Protein AF-A0A8I2G4U1-F1 (afdb_monomer)

Mean predicted aligned error: 5.34 Å

Solvent-accessible surface area (backbone atoms only — not comparable to full-atom values): 10416 Å² total; per-residue (Å²): 132,86,78,92,68,61,82,68,78,59,73,76,55,65,98,71,68,50,74,66,41,50,50,40,48,54,57,46,51,55,42,51,52,54,51,40,65,72,66,74,46,65,76,44,78,80,42,47,75,45,51,73,66,53,50,52,56,39,43,76,70,75,46,54,77,63,88,84,37,30,28,36,44,46,45,75,40,71,43,86,43,69,78,47,27,75,63,54,39,71,41,41,48,88,24,44,22,28,37,30,31,39,34,90,83,51,59,54,68,57,54,45,54,52,52,49,51,32,44,73,72,63,77,29,83,59,26,39,41,30,44,33,27,27,71,70,96,63,68,47,68,34,37,40,41,25,36,37,48,69,83,76,42,61,54,70,59,25,61,78,59,62,64,66,70,80,41,47,32,33,30,77,53,44,57,73,47,74,44,78,58,86,130

Radius of gyration: 16.01 Å; Cα contacts (8 Å, |Δi|>4): 294; chains: 1; bounding box: 39×36×36 Å

Secondary structure (DSSP, 8-state):
------GGGGTTS-SS--HHHHHHHHHHHHHHHHHHHHHTS--EEEE----HHHHHHHHHTT----TT-GGGTT--EE--SHHHHHHH-SEE-----EEEEE-TTS-HHHHHHHHHHHHHTTSS--S-EEEEEE-SSS-EEEEEEE--GGGTS-HHHHHHTT----SEEEESSTTSSEEEPP-

Foldseek 3Di:
DDPPDDPCVVVPDPPDDDPQLVVLVVQVVVLVVLLCVVVVFDKDFPAWAADPVNVVVCVVVVADDDQLELSPSQDWGADPDVLLCVQCNRTRRLRSTKTKMDTPPDDQVVSLVVSVVCCVVVVGAWAAWEWFWADPDDTDIIIMTGHNSVVSDPPVSCVSRVVRDQHYWYDDHNPPDIDHDDD

pLDDT: mean 87.92, std 12.95, range [32.84, 98.31]

Nearest PDB structures (foldseek):
  5jk6-assembly1_A  TM=4.381E-01  e=7.132E+00  Dictyostelium discoideum
  7b94-assembly1_A  TM=2.293E-01  e=1.312E+00  Homo sapiens
  8xfm-assembly1_A  TM=3.606E-01  e=4.671E+00  Homo sapiens

Structure (mmCIF, N/CA/C/O backbone):
data_AF-A0A8I2G4U1-F1
#
_entry.id   AF-A0A8I2G4U1-F1
#
loop_
_atom_site.group_PDB
_atom_site.id
_atom_site.type_symbol
_atom_site.label_atom_id
_atom_site.label_alt_id
_atom_site.label_comp_id
_atom_site.label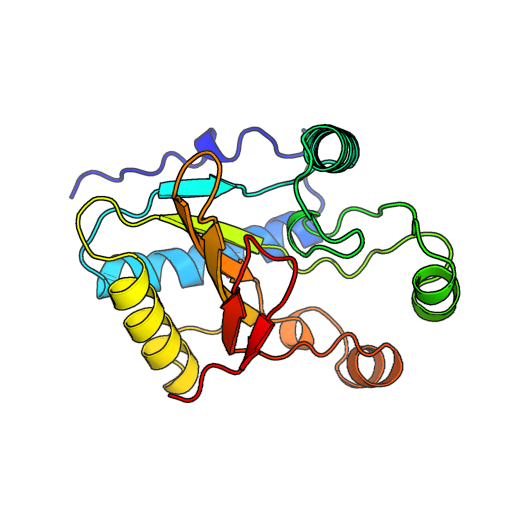_asym_id
_atom_site.label_entity_id
_atom_site.label_seq_id
_atom_site.pdbx_PDB_ins_code
_atom_site.Cartn_x
_atom_site.Cartn_y
_atom_site.Cartn_z
_atom_site.occupancy
_atom_site.B_iso_or_equiv
_atom_site.auth_seq_id
_atom_site.auth_comp_id
_atom_site.auth_asym_id
_atom_site.auth_atom_id
_atom_site.pdbx_PDB_model_num
ATOM 1 N N . MET A 1 1 ? -15.849 20.748 10.475 1.00 41.25 1 MET A N 1
ATOM 2 C CA . MET A 1 1 ? -14.793 19.703 10.483 1.00 41.25 1 MET A CA 1
ATOM 3 C C . MET A 1 1 ? -13.523 20.258 9.844 1.00 41.25 1 MET A C 1
ATOM 5 O O . MET A 1 1 ? -13.556 20.604 8.671 1.00 41.25 1 MET A O 1
ATOM 9 N N . LYS A 1 2 ? -12.419 20.401 10.594 1.00 32.84 2 LYS A N 1
ATOM 10 C CA . LYS A 1 2 ? -11.130 20.856 10.036 1.00 32.84 2 LYS A CA 1
ATOM 11 C C . LYS A 1 2 ? -10.564 19.768 9.108 1.00 32.84 2 LYS A C 1
ATOM 13 O O . LYS A 1 2 ? -10.380 18.629 9.525 1.00 32.84 2 LYS A O 1
ATOM 18 N N . ASN A 1 3 ? -10.313 20.108 7.844 1.00 35.22 3 ASN A N 1
ATOM 19 C CA . ASN A 1 3 ? -9.654 19.226 6.880 1.00 35.22 3 ASN A CA 1
ATOM 20 C C . ASN A 1 3 ? -8.166 19.093 7.246 1.00 35.22 3 ASN A C 1
ATOM 22 O O . ASN A 1 3 ? -7.357 19.941 6.882 1.00 35.22 3 ASN A O 1
ATOM 26 N N . TYR A 1 4 ? -7.802 18.028 7.959 1.00 43.78 4 TYR A N 1
ATOM 27 C CA . TYR A 1 4 ? -6.417 17.744 8.368 1.00 43.78 4 TYR A CA 1
ATOM 28 C C . TYR A 1 4 ? -5.527 17.158 7.260 1.00 43.78 4 TYR A C 1
ATOM 30 O O . TYR A 1 4 ? -4.480 16.603 7.549 1.00 43.78 4 TYR A O 1
ATOM 38 N N . PHE A 1 5 ? -5.894 17.320 5.989 1.00 47.06 5 PHE A N 1
ATOM 39 C CA . PHE A 1 5 ? -4.995 17.007 4.885 1.00 47.06 5 PHE A CA 1
ATOM 40 C C . PHE A 1 5 ? -4.962 18.161 3.897 1.00 47.06 5 PHE A C 1
ATOM 42 O O . PHE A 1 5 ? -5.911 18.397 3.146 1.00 47.06 5 PHE A O 1
ATOM 49 N N . LYS A 1 6 ? -3.835 18.869 3.847 1.00 45.81 6 LYS A N 1
ATOM 50 C CA . LYS A 1 6 ? -3.527 19.689 2.679 1.00 45.81 6 LYS A CA 1
ATOM 51 C C . LYS A 1 6 ? -2.966 18.734 1.630 1.00 45.81 6 LYS A C 1
ATOM 53 O O . LYS A 1 6 ? -1.988 18.052 1.899 1.00 45.81 6 LYS A O 1
ATOM 58 N N . LYS A 1 7 ? -3.505 18.740 0.404 1.00 49.16 7 LYS A N 1
ATOM 59 C CA . LYS A 1 7 ? -2.942 18.034 -0.775 1.00 49.16 7 LYS A CA 1
ATOM 60 C C . LYS A 1 7 ? -1.428 18.290 -0.963 1.00 49.16 7 LYS A C 1
ATOM 62 O O . LYS A 1 7 ? -0.733 17.517 -1.608 1.00 49.16 7 LYS A O 1
ATOM 67 N N . LYS A 1 8 ? -0.911 19.356 -0.344 1.00 45.09 8 LYS A N 1
ATOM 68 C CA . LYS A 1 8 ? 0.508 19.688 -0.202 1.00 45.09 8 LYS A CA 1
ATOM 69 C C . LYS A 1 8 ? 1.326 18.673 0.629 1.00 45.09 8 LYS A C 1
ATOM 71 O O . LYS A 1 8 ? 2.526 18.623 0.467 1.00 45.09 8 LYS A O 1
ATOM 76 N N . GLU A 1 9 ? 0.774 17.797 1.461 1.00 48.59 9 GLU A N 1
ATOM 77 C CA . GLU A 1 9 ? 1.606 16.781 2.152 1.00 48.59 9 GLU A CA 1
ATOM 78 C C . GLU A 1 9 ? 2.093 15.657 1.217 1.00 48.59 9 GLU A C 1
ATOM 80 O O . GLU A 1 9 ? 3.054 14.951 1.517 1.00 48.59 9 GLU A O 1
ATOM 85 N N . PHE A 1 10 ? 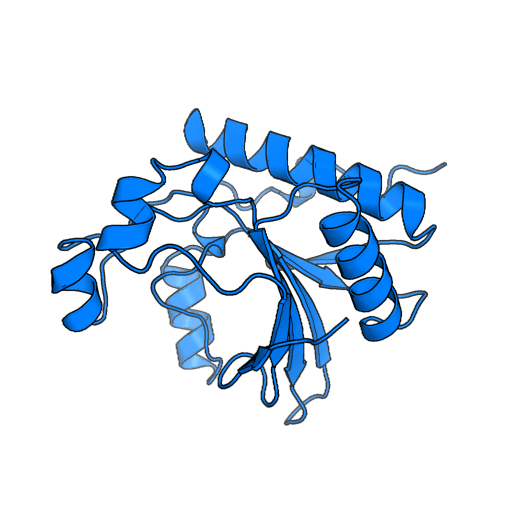1.528 15.573 0.008 1.00 54.19 10 PHE A N 1
ATOM 86 C CA . PHE A 1 10 ? 2.011 14.723 -1.083 1.00 54.19 10 PHE A CA 1
ATOM 87 C C . PHE A 1 10 ? 3.239 15.297 -1.826 1.00 54.19 10 PHE A C 1
ATOM 89 O O . PHE A 1 10 ? 3.639 14.752 -2.854 1.00 54.19 10 PHE A O 1
ATOM 96 N N . LEU A 1 11 ? 3.875 16.361 -1.308 1.00 44.69 11 LEU A N 1
ATOM 97 C CA . LEU A 1 11 ? 4.980 17.140 -1.910 1.00 44.69 11 LEU A CA 1
ATOM 98 C C . LEU A 1 11 ? 6.298 16.377 -2.200 1.00 44.69 11 LEU A C 1
ATOM 100 O O . LEU A 1 11 ? 7.286 16.992 -2.586 1.00 44.69 11 LEU A O 1
ATOM 104 N N . LYS A 1 12 ? 6.339 15.043 -2.083 1.00 55.41 12 LYS A N 1
ATOM 105 C CA . LYS A 1 12 ? 7.437 14.197 -2.610 1.00 55.41 12 LYS A CA 1
ATOM 106 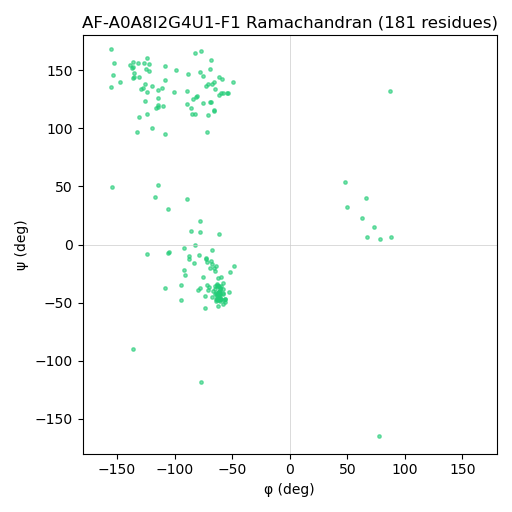C C . LYS A 1 12 ? 7.020 13.425 -3.864 1.00 55.41 12 LYS A C 1
ATOM 108 O O . LYS A 1 12 ? 7.465 12.299 -4.106 1.00 55.41 12 LYS A O 1
ATOM 113 N N . TRP A 1 13 ? 6.115 14.008 -4.638 1.00 63.38 13 TRP A N 1
ATOM 114 C CA . TRP A 1 13 ? 5.782 13.552 -5.979 1.00 63.38 13 TRP A CA 1
ATOM 115 C C . TRP A 1 13 ? 6.865 14.011 -6.964 1.00 63.38 13 TRP A C 1
ATOM 117 O O . TRP A 1 13 ? 7.434 15.083 -6.749 1.00 63.38 13 TRP A O 1
ATOM 127 N N . PRO A 1 14 ? 7.176 13.271 -8.049 1.00 61.62 14 PRO A N 1
ATOM 128 C CA . PRO A 1 14 ? 7.893 13.873 -9.169 1.00 61.62 14 PRO A CA 1
ATOM 129 C C . PRO A 1 14 ? 7.214 15.186 -9.575 1.00 61.62 14 PRO A C 1
ATOM 131 O O . PRO A 1 14 ? 5.984 15.257 -9.599 1.00 61.62 14 PRO A O 1
ATOM 134 N N . ALA A 1 15 ? 8.015 16.206 -9.906 1.00 66.06 15 ALA A N 1
ATOM 135 C CA . ALA A 1 15 ? 7.542 17.558 -10.230 1.00 66.06 15 ALA A CA 1
ATOM 136 C C . ALA A 1 15 ? 6.444 17.578 -11.312 1.00 66.06 15 ALA A C 1
ATOM 138 O O . ALA A 1 15 ? 5.647 18.510 -11.376 1.00 66.06 15 ALA A O 1
ATOM 139 N N . ARG A 1 16 ? 6.387 16.531 -12.147 1.00 78.50 16 ARG A N 1
ATOM 140 C CA . ARG A 1 16 ? 5.332 16.280 -13.130 1.00 78.50 16 ARG A CA 1
ATOM 141 C C . ARG A 1 16 ? 4.875 14.815 -13.036 1.00 78.50 16 ARG A C 1
ATOM 143 O O . ARG A 1 16 ? 5.555 13.948 -13.587 1.00 78.50 16 ARG A O 1
ATOM 150 N N . PRO A 1 17 ? 3.779 14.498 -12.320 1.00 82.75 17 PRO A N 1
ATOM 151 C CA . PRO A 1 17 ? 3.224 13.148 -12.311 1.00 82.75 17 PRO A CA 1
ATOM 152 C C . PRO A 1 17 ? 2.769 12.712 -13.704 1.00 82.75 17 PRO A C 1
ATOM 154 O O . PRO A 1 17 ? 2.191 13.501 -14.450 1.00 82.75 17 PRO A O 1
ATOM 157 N N . SER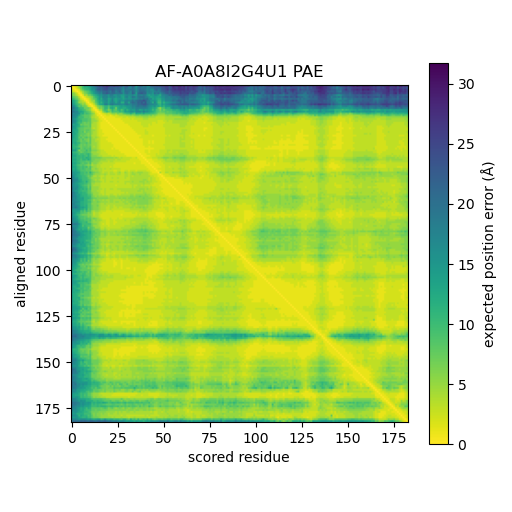 A 1 18 ? 2.940 11.431 -14.030 1.00 87.31 18 SER A N 1
ATOM 158 C CA . SER A 1 18 ? 2.305 10.856 -15.220 1.00 87.31 18 SER A CA 1
ATOM 159 C C . SER A 1 18 ? 0.779 10.780 -15.056 1.00 87.31 18 SER A C 1
ATOM 161 O O . SER A 1 18 ? 0.264 10.725 -13.936 1.00 87.31 18 SER A O 1
ATOM 163 N N . ARG A 1 19 ? 0.030 10.693 -16.167 1.00 89.31 19 ARG A N 1
ATOM 164 C CA . ARG A 1 19 ? -1.436 10.485 -16.128 1.00 89.31 19 ARG A CA 1
ATOM 165 C C . ARG A 1 19 ? -1.820 9.270 -15.279 1.00 89.31 19 ARG A C 1
ATOM 167 O O . ARG A 1 19 ? -2.741 9.342 -14.472 1.00 89.31 19 ARG A O 1
ATOM 174 N N . ARG A 1 20 ? -1.054 8.180 -15.403 1.00 88.62 20 ARG A N 1
ATOM 175 C CA . ARG A 1 20 ? -1.218 6.976 -14.582 1.00 88.62 20 ARG A CA 1
ATOM 176 C C . ARG A 1 20 ? -1.041 7.284 -13.096 1.00 88.62 20 ARG A C 1
ATOM 178 O O . ARG A 1 20 ? -1.874 6.881 -12.300 1.00 88.62 20 ARG A O 1
ATOM 185 N N . GLN A 1 21 ? -0.007 8.026 -12.708 1.00 89.12 21 GLN A N 1
ATOM 186 C CA . GLN A 1 21 ? 0.205 8.409 -11.307 1.00 89.12 21 GLN A CA 1
ATOM 187 C C . GLN A 1 21 ? -0.936 9.249 -10.735 1.00 89.12 21 GLN A C 1
ATOM 189 O O . GLN A 1 21 ? -1.347 9.011 -9.602 1.00 89.12 21 GLN A O 1
ATOM 194 N N . VAL A 1 22 ? -1.463 10.193 -11.519 1.00 90.06 22 VAL A N 1
ATOM 195 C CA . VAL A 1 22 ? -2.628 10.997 -11.123 1.00 90.06 22 VAL A CA 1
ATOM 196 C C . VAL A 1 22 ? -3.858 10.111 -10.919 1.00 90.06 22 VAL A C 1
ATOM 198 O O . VAL A 1 22 ? -4.542 10.247 -9.907 1.00 90.06 22 VAL A O 1
ATOM 201 N N . PHE A 1 23 ? -4.107 9.166 -11.831 1.00 92.25 23 PHE A N 1
ATOM 202 C CA . PHE A 1 23 ? -5.189 8.190 -11.689 1.00 92.25 23 PHE A CA 1
ATOM 203 C C . PHE A 1 23 ? -5.048 7.363 -10.402 1.00 92.25 23 PHE A C 1
ATOM 205 O O . PHE A 1 23 ? -5.978 7.323 -9.597 1.00 92.25 23 PHE A O 1
ATOM 212 N N . LEU A 1 24 ? -3.869 6.774 -10.167 1.00 93.19 24 LEU A N 1
ATOM 213 C CA . LEU A 1 24 ? -3.598 5.977 -8.966 1.00 93.19 24 LEU A CA 1
ATOM 214 C C . LEU A 1 24 ? -3.807 6.790 -7.683 1.00 93.19 24 LEU A C 1
ATOM 216 O O . LEU A 1 24 ? -4.360 6.271 -6.713 1.00 93.19 24 LEU A O 1
ATOM 220 N N . LEU A 1 25 ? -3.364 8.054 -7.673 1.00 92.06 25 LEU A N 1
ATOM 221 C CA . LEU A 1 25 ? -3.537 8.957 -6.536 1.00 92.06 25 LEU A CA 1
ATOM 222 C C . LEU A 1 25 ? -5.011 9.209 -6.249 1.00 92.06 25 LEU A C 1
ATOM 224 O O . LEU A 1 25 ? -5.444 9.033 -5.115 1.00 92.06 25 LEU A O 1
ATOM 228 N N . ASN A 1 26 ? -5.770 9.621 -7.263 1.00 92.94 26 ASN A N 1
ATOM 229 C CA . ASN A 1 26 ? -7.181 9.953 -7.097 1.00 92.94 26 ASN A CA 1
ATOM 230 C C . ASN A 1 26 ? -7.977 8.731 -6.625 1.00 92.94 26 ASN A C 1
ATOM 232 O O . ASN A 1 26 ? -8.787 8.839 -5.707 1.00 92.94 26 ASN A O 1
ATOM 236 N N . TYR A 1 27 ? -7.686 7.558 -7.192 1.00 94.56 27 TYR A N 1
ATOM 237 C CA . TYR A 1 27 ? -8.314 6.307 -6.782 1.00 94.56 27 TYR A CA 1
ATOM 238 C C . TYR A 1 27 ? -8.032 5.976 -5.307 1.00 94.56 27 TYR A C 1
ATOM 240 O O . TYR A 1 27 ? -8.952 5.687 -4.535 1.00 94.56 27 TYR A O 1
ATOM 248 N N . PHE A 1 28 ? -6.765 6.065 -4.892 1.00 95.50 28 PHE A N 1
ATOM 249 C CA . PHE A 1 28 ? -6.366 5.809 -3.508 1.00 95.50 28 PHE A CA 1
ATOM 250 C C . PHE A 1 28 ? -6.998 6.819 -2.543 1.00 95.50 28 PHE A C 1
ATOM 252 O O . PHE A 1 28 ? -7.507 6.458 -1.483 1.00 95.50 28 PHE A O 1
ATOM 259 N N . TRP A 1 29 ? -7.003 8.093 -2.938 1.00 93.75 29 TRP A N 1
ATOM 260 C CA . TRP A 1 29 ? -7.552 9.197 -2.160 1.00 93.75 29 TRP A CA 1
ATOM 261 C C . TRP A 1 29 ? -9.050 9.036 -1.889 1.00 93.75 29 TRP A C 1
ATOM 263 O O . TRP A 1 29 ? -9.502 9.279 -0.770 1.00 93.75 29 TRP A O 1
ATOM 273 N N . ASN A 1 30 ? -9.818 8.583 -2.882 1.00 95.56 30 ASN A N 1
ATOM 274 C CA . ASN A 1 30 ? -11.250 8.335 -2.722 1.00 95.56 30 ASN A CA 1
ATOM 275 C C . ASN A 1 30 ? -11.520 7.259 -1.663 1.00 95.56 30 ASN A C 1
ATOM 277 O O . ASN A 1 30 ? -12.295 7.495 -0.738 1.00 95.56 30 ASN A O 1
ATOM 281 N N . ASN A 1 31 ? -10.810 6.128 -1.730 1.00 96.94 31 ASN A N 1
ATOM 282 C CA . ASN A 1 31 ? -10.919 5.076 -0.716 1.00 96.94 31 ASN A CA 1
ATOM 283 C C . ASN A 1 31 ? -10.508 5.582 0.674 1.00 96.94 31 ASN A C 1
ATOM 285 O O . ASN A 1 31 ? -11.207 5.335 1.654 1.00 96.94 31 ASN A O 1
ATOM 289 N N . LEU A 1 32 ? -9.412 6.342 0.768 1.00 95.50 32 LEU A N 1
ATOM 290 C CA . LEU A 1 32 ? -8.933 6.870 2.046 1.00 95.50 32 LEU A CA 1
ATOM 291 C C . LEU A 1 32 ? -9.935 7.836 2.700 1.00 95.50 32 LEU A C 1
ATOM 293 O O . LEU A 1 32 ? -10.073 7.836 3.922 1.00 95.50 32 LEU A O 1
ATOM 297 N N . ASN A 1 33 ? -10.664 8.631 1.909 1.00 94.75 33 ASN A N 1
ATOM 298 C CA . ASN A 1 33 ? -11.712 9.510 2.436 1.00 94.75 33 ASN A CA 1
ATOM 299 C C . ASN A 1 33 ? -12.896 8.735 3.017 1.00 94.75 33 ASN A C 1
ATOM 301 O O . ASN A 1 33 ? -13.387 9.125 4.076 1.00 94.75 33 ASN A O 1
ATOM 305 N N . ILE A 1 34 ? -13.312 7.643 2.369 1.00 97.19 34 ILE A N 1
ATOM 306 C CA . ILE A 1 34 ? -14.370 6.757 2.879 1.00 97.19 34 ILE A CA 1
ATOM 307 C C . ILE A 1 34 ? -13.912 6.106 4.191 1.00 97.19 34 ILE A C 1
ATOM 309 O O . ILE A 1 34 ? -14.621 6.175 5.191 1.00 97.19 34 ILE A O 1
ATOM 313 N N . ILE A 1 35 ? -12.684 5.568 4.229 1.00 97.44 35 ILE A N 1
ATOM 314 C CA . ILE A 1 35 ? -12.084 4.998 5.450 1.00 97.44 35 ILE A CA 1
ATOM 315 C C . ILE A 1 35 ? -12.071 6.026 6.582 1.00 97.44 35 ILE A C 1
ATOM 317 O O . ILE A 1 35 ? -12.467 5.722 7.702 1.00 97.44 35 ILE A O 1
ATOM 321 N N . ARG A 1 36 ? -11.637 7.259 6.303 1.00 93.88 36 ARG A N 1
ATOM 322 C CA . ARG A 1 36 ? -11.592 8.333 7.302 1.00 93.88 36 ARG A CA 1
ATOM 323 C C . ARG A 1 36 ? -12.975 8.653 7.869 1.00 93.88 36 ARG A C 1
ATOM 325 O O . ARG A 1 36 ? -13.090 8.859 9.075 1.00 93.88 36 ARG A O 1
ATOM 332 N N . ALA A 1 37 ? -13.992 8.724 7.010 1.00 94.81 37 ALA A N 1
ATOM 333 C CA . ALA A 1 37 ? -15.364 8.990 7.433 1.00 94.81 37 ALA A CA 1
ATOM 334 C C . ALA A 1 37 ? -15.891 7.877 8.353 1.00 94.81 37 ALA A C 1
ATOM 336 O O . ALA A 1 37 ? -16.490 8.176 9.384 1.00 94.81 37 ALA A O 1
ATOM 337 N N . GLU A 1 38 ? -15.589 6.619 8.025 1.00 96.38 38 GLU A N 1
ATOM 338 C CA . GLU A 1 38 ? -16.045 5.455 8.788 1.00 96.38 38 GLU A CA 1
ATOM 339 C C . GLU A 1 38 ? -15.308 5.285 10.123 1.00 96.38 38 GLU A C 1
ATOM 341 O O . GLU A 1 38 ? -15.931 5.071 11.160 1.00 96.38 38 GLU A O 1
ATOM 346 N N . LEU A 1 39 ? -13.977 5.431 10.133 1.00 95.56 39 LEU A N 1
ATOM 347 C CA . LEU A 1 39 ? -13.176 5.273 11.352 1.00 95.56 39 LEU A CA 1
ATOM 348 C C . LEU A 1 39 ? -13.484 6.337 12.412 1.00 95.56 39 LEU A C 1
ATOM 350 O O . LEU A 1 39 ? -13.172 6.124 13.583 1.00 95.56 39 LEU A O 1
ATOM 354 N N . LYS A 1 40 ? -14.030 7.495 12.004 1.00 93.38 40 LYS A N 1
ATOM 355 C CA . LYS A 1 40 ? -14.274 8.665 12.870 1.00 93.38 40 LYS A CA 1
ATOM 356 C C . LYS A 1 40 ? -13.036 9.060 13.694 1.00 93.38 40 LYS A C 1
ATOM 358 O O . LYS A 1 40 ? -13.146 9.562 14.808 1.00 93.38 40 LYS A O 1
ATOM 363 N N . ALA A 1 41 ? -11.848 8.844 13.129 1.00 90.44 41 ALA A N 1
ATOM 364 C CA . ALA A 1 41 ? -10.555 9.080 13.761 1.00 90.44 41 ALA A CA 1
ATOM 365 C C . ALA A 1 41 ? -9.592 9.772 12.782 1.00 90.44 41 ALA A C 1
ATOM 367 O O . ALA A 1 41 ? -9.706 9.582 11.565 1.00 90.44 41 ALA A O 1
ATOM 368 N N . PRO A 1 42 ? -8.614 10.558 13.273 1.00 92.12 42 PRO A N 1
ATOM 369 C CA . PRO A 1 42 ? -7.539 11.058 12.433 1.00 92.12 42 PRO A CA 1
ATOM 370 C C . PRO A 1 42 ? -6.761 9.899 11.801 1.00 92.12 42 PRO A C 1
ATOM 372 O O . PRO A 1 42 ? -6.499 8.881 12.440 1.00 92.12 42 PRO A O 1
ATOM 375 N N . ILE A 1 43 ? -6.356 10.083 10.548 1.00 94.69 43 ILE A N 1
ATOM 376 C CA . ILE A 1 43 ? -5.428 9.198 9.845 1.00 94.69 43 ILE A CA 1
ATOM 377 C C . ILE A 1 43 ? -4.168 10.011 9.578 1.00 94.69 43 ILE A C 1
ATOM 379 O O . ILE A 1 43 ? -4.264 11.138 9.099 1.00 94.69 43 ILE A O 1
ATOM 383 N N . ILE A 1 44 ? -2.997 9.451 9.870 1.00 94.38 44 ILE A N 1
ATOM 384 C CA . ILE A 1 44 ? -1.699 10.037 9.520 1.00 94.38 44 ILE A CA 1
ATOM 385 C C . ILE A 1 44 ? -1.027 9.116 8.509 1.00 94.38 44 ILE A C 1
ATOM 387 O O . ILE A 1 44 ? -0.857 7.928 8.775 1.00 94.38 44 ILE A O 1
ATOM 391 N N . ILE A 1 45 ? -0.617 9.662 7.364 1.00 92.94 45 ILE A N 1
ATOM 392 C CA . ILE A 1 45 ? 0.167 8.934 6.362 1.00 92.94 45 ILE A CA 1
ATOM 393 C C . ILE A 1 45 ? 1.645 9.018 6.754 1.00 92.94 45 ILE A C 1
ATOM 395 O O . ILE A 1 45 ? 2.248 10.088 6.709 1.00 92.94 45 ILE A O 1
ATOM 399 N N . THR A 1 46 ? 2.245 7.892 7.132 1.00 90.56 46 THR A N 1
ATOM 400 C CA . THR A 1 46 ? 3.650 7.830 7.579 1.00 90.56 46 THR A CA 1
ATOM 401 C C . THR A 1 46 ? 4.617 7.528 6.436 1.00 90.56 46 THR A C 1
ATOM 403 O O . THR A 1 46 ? 5.808 7.845 6.505 1.00 90.56 46 THR A O 1
ATOM 406 N N . SER A 1 47 ? 4.115 6.927 5.357 1.00 89.81 47 SER A N 1
ATOM 407 C CA . SER A 1 47 ? 4.885 6.573 4.168 1.00 89.81 47 SER A CA 1
ATOM 408 C C . SER A 1 47 ? 3.945 6.502 2.972 1.00 89.81 47 SER A C 1
ATOM 410 O O . SER A 1 47 ? 2.841 5.982 3.060 1.00 89.81 47 SER A O 1
ATOM 412 N N . PHE A 1 48 ? 4.361 7.079 1.849 1.00 88.31 48 PHE A N 1
ATOM 413 C CA . PHE A 1 48 ? 3.510 7.230 0.674 1.00 88.31 48 PHE A CA 1
ATOM 414 C C . PHE A 1 4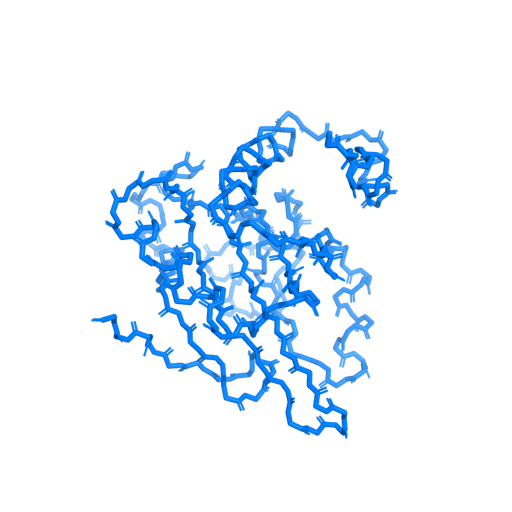8 ? 4.291 6.867 -0.590 1.00 88.31 48 PHE A C 1
ATOM 416 O O . PHE A 1 48 ? 4.359 5.697 -0.961 1.00 88.31 48 PHE A O 1
ATOM 423 N N . ASN A 1 49 ? 4.958 7.842 -1.209 1.00 88.81 49 ASN A N 1
ATOM 424 C CA . ASN A 1 49 ? 5.798 7.623 -2.376 1.00 88.81 49 ASN A CA 1
ATOM 425 C C . ASN A 1 49 ? 7.227 7.291 -1.950 1.00 88.81 49 ASN A C 1
ATOM 427 O O . ASN A 1 49 ? 7.829 7.980 -1.120 1.00 88.81 49 ASN A O 1
ATOM 431 N N . ARG A 1 50 ? 7.785 6.238 -2.540 1.00 89.31 50 ARG A N 1
ATOM 432 C CA . ARG A 1 50 ? 9.145 5.775 -2.299 1.00 89.31 50 ARG A CA 1
ATOM 433 C C . ARG A 1 50 ? 9.927 5.906 -3.594 1.00 89.31 50 ARG A C 1
ATOM 435 O O . ARG A 1 50 ? 9.619 5.242 -4.569 1.00 89.31 50 ARG A O 1
ATOM 442 N N . SER A 1 51 ? 10.968 6.731 -3.595 1.00 88.00 51 SER A N 1
ATOM 443 C CA . SER A 1 51 ? 11.965 6.718 -4.668 1.00 88.00 51 SER A CA 1
ATOM 444 C C . SER A 1 51 ? 12.925 5.536 -4.509 1.00 88.00 51 SER A C 1
ATOM 446 O O . SER A 1 51 ? 13.026 4.931 -3.432 1.00 88.00 51 SER A O 1
ATOM 448 N N . ILE A 1 52 ? 13.700 5.234 -5.553 1.00 87.25 52 ILE A N 1
ATOM 449 C CA . ILE A 1 52 ? 14.756 4.217 -5.471 1.00 87.25 52 ILE A CA 1
ATOM 450 C C . ILE A 1 52 ? 15.811 4.569 -4.407 1.00 87.25 52 ILE A C 1
ATOM 452 O O . ILE A 1 52 ? 16.274 3.691 -3.678 1.00 87.25 52 ILE A O 1
ATOM 456 N N . GLN A 1 53 ? 16.136 5.855 -4.240 1.00 88.56 53 GLN A N 1
ATOM 457 C CA . GLN A 1 53 ? 17.058 6.334 -3.207 1.00 88.56 53 GLN A CA 1
ATOM 458 C C . GLN A 1 53 ? 16.487 6.082 -1.808 1.00 88.56 53 GLN A C 1
ATOM 460 O O . GLN A 1 53 ? 17.191 5.579 -0.931 1.00 88.56 53 GLN A O 1
ATOM 465 N N . LYS A 1 54 ? 15.186 6.341 -1.600 1.00 88.62 54 LYS A N 1
ATOM 466 C CA . LYS A 1 54 ? 14.519 6.049 -0.324 1.00 88.62 54 LYS A CA 1
ATOM 467 C C . LYS A 1 54 ? 14.500 4.550 -0.029 1.00 88.62 54 LYS A C 1
ATOM 469 O O . LYS A 1 54 ? 14.769 4.165 1.106 1.00 88.62 54 LYS A O 1
ATOM 474 N N . TYR A 1 55 ? 14.231 3.712 -1.033 1.00 90.38 55 TYR A N 1
ATOM 475 C CA . TYR A 1 55 ? 14.325 2.253 -0.913 1.00 90.38 55 TYR A CA 1
ATOM 476 C C . TYR A 1 55 ? 15.725 1.806 -0.460 1.00 90.38 55 TYR A C 1
ATOM 478 O O . TYR A 1 55 ? 15.841 1.070 0.522 1.00 90.38 55 TYR A O 1
ATOM 486 N N . ARG A 1 56 ? 16.787 2.302 -1.112 1.00 90.56 56 ARG A N 1
ATOM 487 C CA . ARG A 1 56 ? 18.182 1.995 -0.745 1.00 90.56 56 ARG A CA 1
ATOM 488 C C . ARG A 1 56 ? 18.505 2.443 0.683 1.00 90.56 56 ARG A C 1
ATOM 490 O O . ARG A 1 56 ? 18.994 1.639 1.469 1.00 90.56 56 ARG A O 1
ATOM 497 N N . SER A 1 57 ? 18.138 3.672 1.051 1.00 91.00 57 SER A N 1
ATOM 498 C CA . SER A 1 57 ? 18.310 4.210 2.411 1.00 91.00 57 SER A CA 1
ATOM 499 C C . SER A 1 57 ? 17.543 3.412 3.476 1.00 91.00 57 SER A C 1
ATOM 501 O O . SER A 1 57 ? 18.007 3.257 4.603 1.00 91.00 57 SER A O 1
ATOM 503 N N . MET A 1 58 ? 16.356 2.887 3.158 1.00 89.31 58 MET A N 1
ATOM 504 C CA . MET A 1 58 ? 15.618 2.007 4.071 1.00 89.31 58 MET A CA 1
ATOM 505 C C . MET A 1 58 ? 16.340 0.672 4.274 1.00 89.31 58 MET A C 1
ATOM 507 O O . MET A 1 58 ? 16.496 0.263 5.422 1.00 89.31 58 MET A O 1
ATOM 511 N N . LYS A 1 59 ? 16.825 0.035 3.198 1.00 89.50 59 LYS A N 1
ATOM 512 C CA . LYS A 1 59 ? 17.615 -1.202 3.313 1.00 89.50 59 LYS A CA 1
ATOM 513 C C . LYS A 1 59 ? 18.906 -0.997 4.103 1.00 89.50 59 LYS A C 1
ATOM 515 O O . LYS A 1 59 ? 19.204 -1.810 4.967 1.00 89.50 59 LYS A O 1
ATOM 520 N N . ALA A 1 60 ? 19.621 0.103 3.864 1.00 90.44 60 ALA A N 1
ATOM 521 C CA . ALA A 1 60 ? 20.840 0.438 4.604 1.00 90.44 60 ALA A CA 1
ATOM 522 C C . ALA A 1 60 ? 20.598 0.600 6.118 1.00 90.44 60 ALA A C 1
ATOM 524 O O . ALA A 1 60 ? 21.479 0.318 6.916 1.00 90.44 60 ALA A O 1
ATOM 525 N N . ARG A 1 61 ? 19.381 0.990 6.526 1.00 88.31 61 ARG A N 1
ATOM 526 C CA . ARG A 1 61 ? 18.956 1.078 7.937 1.00 88.31 61 ARG A CA 1
ATOM 527 C C . ARG A 1 61 ? 18.427 -0.245 8.513 1.00 88.31 61 ARG A C 1
ATOM 529 O O . ARG A 1 61 ? 17.782 -0.233 9.557 1.00 88.31 61 ARG A O 1
ATOM 536 N N . GLY A 1 62 ? 18.616 -1.367 7.817 1.00 86.19 62 GLY A N 1
ATOM 537 C CA . GLY A 1 62 ? 18.155 -2.686 8.261 1.00 86.19 62 GLY A CA 1
ATOM 538 C C . GLY A 1 62 ? 16.641 -2.909 8.155 1.00 86.19 62 GLY A C 1
ATOM 539 O O . GLY A 1 62 ? 16.121 -3.849 8.751 1.00 86.19 62 GLY A O 1
ATOM 540 N N . LEU A 1 63 ? 15.914 -2.060 7.416 1.00 86.88 63 LEU A N 1
ATOM 541 C CA . LEU A 1 63 ? 14.494 -2.282 7.124 1.00 86.88 63 LEU A CA 1
ATOM 542 C C . LEU A 1 63 ? 14.324 -3.246 5.942 1.00 86.88 63 LEU A C 1
ATOM 544 O O . LEU A 1 63 ? 15.246 -3.457 5.153 1.00 86.88 63 LEU A O 1
ATOM 548 N N . TYR A 1 64 ? 13.108 -3.767 5.771 1.00 87.69 64 TYR A N 1
ATOM 549 C CA . TYR A 1 64 ? 12.788 -4.787 4.767 1.00 87.69 64 TYR A CA 1
ATOM 550 C C . TYR A 1 64 ? 11.825 -4.295 3.666 1.00 87.69 64 TYR A C 1
ATOM 552 O O . TYR A 1 64 ? 10.811 -4.942 3.413 1.00 87.69 64 TYR A O 1
ATOM 560 N N . PRO A 1 65 ? 12.077 -3.155 2.985 1.00 89.06 65 PRO A N 1
ATOM 561 C CA . PRO A 1 65 ? 11.216 -2.741 1.885 1.00 89.06 65 PRO A CA 1
ATOM 562 C C . PRO A 1 65 ? 11.307 -3.741 0.721 1.00 89.06 65 PRO A C 1
ATOM 564 O O . PRO A 1 65 ? 12.394 -4.188 0.349 1.00 89.06 65 PRO A O 1
ATOM 567 N N . SER A 1 66 ? 10.171 -4.048 0.092 1.00 89.38 66 SER A N 1
ATOM 568 C CA . SER A 1 66 ? 10.156 -4.886 -1.112 1.00 89.38 66 SER A CA 1
ATOM 569 C C . SER A 1 66 ? 10.747 -4.144 -2.328 1.00 89.38 66 SER A C 1
ATOM 571 O O . SER A 1 66 ? 10.411 -2.974 -2.543 1.00 89.38 66 SER A O 1
ATOM 573 N N . PRO A 1 67 ? 11.576 -4.800 -3.167 1.00 88.56 67 PRO A N 1
ATOM 574 C CA . PRO A 1 67 ? 12.041 -4.237 -4.438 1.00 88.56 67 PRO A CA 1
ATOM 575 C C . PRO A 1 67 ? 10.928 -4.097 -5.492 1.00 88.56 67 PRO A C 1
ATOM 577 O O . PRO A 1 67 ? 11.128 -3.395 -6.474 1.00 88.56 67 PRO A O 1
ATOM 580 N N . THR A 1 68 ? 9.767 -4.734 -5.300 1.00 89.62 68 THR A N 1
ATOM 581 C CA . THR A 1 68 ? 8.581 -4.666 -6.184 1.00 89.62 68 THR A CA 1
ATOM 582 C C . THR A 1 68 ? 7.382 -4.056 -5.448 1.00 89.62 68 THR A C 1
ATOM 584 O O . THR A 1 68 ? 6.245 -4.532 -5.497 1.00 89.62 68 THR A O 1
ATOM 587 N N . SER A 1 69 ? 7.656 -3.013 -4.664 1.00 92.00 69 SER A N 1
ATOM 588 C CA . SER A 1 69 ? 6.677 -2.379 -3.784 1.00 92.00 69 SER A CA 1
ATOM 589 C C . SER A 1 69 ? 5.665 -1.503 -4.533 1.00 92.00 69 SER A C 1
ATOM 591 O O . SER A 1 69 ? 5.996 -0.789 -5.481 1.00 92.00 69 SER A O 1
ATOM 593 N N . ASP A 1 70 ? 4.424 -1.474 -4.047 1.00 94.62 70 ASP A N 1
ATOM 594 C CA . ASP A 1 70 ? 3.399 -0.567 -4.574 1.00 94.62 70 ASP A CA 1
ATOM 595 C C . ASP A 1 70 ? 3.639 0.903 -4.160 1.00 94.62 70 ASP A C 1
ATOM 597 O O . ASP A 1 70 ? 3.112 1.813 -4.788 1.00 94.62 70 ASP A O 1
ATOM 601 N N . HIS A 1 71 ? 4.556 1.168 -3.219 1.00 94.06 71 HIS A N 1
ATOM 602 C CA . HIS A 1 71 ? 5.015 2.527 -2.895 1.00 94.06 71 HIS A CA 1
ATOM 603 C C . HIS A 1 71 ? 5.831 3.205 -4.005 1.00 94.06 71 HIS A C 1
ATOM 605 O O . HIS A 1 71 ? 6.211 4.358 -3.841 1.00 94.06 71 HIS A O 1
ATOM 611 N N . PHE A 1 72 ? 6.149 2.529 -5.111 1.00 92.56 72 PHE A N 1
ATOM 612 C CA . PHE A 1 72 ? 6.794 3.179 -6.257 1.00 92.56 72 PHE A CA 1
ATOM 613 C C . PHE A 1 72 ? 5.805 3.973 -7.128 1.00 92.56 72 PHE A C 1
ATOM 615 O O . PHE A 1 72 ? 6.245 4.720 -7.997 1.00 92.56 72 PHE A O 1
ATOM 622 N N . TRP A 1 73 ? 4.487 3.867 -6.899 1.00 92.00 73 TRP A N 1
ATOM 623 C CA . TRP A 1 73 ? 3.456 4.658 -7.593 1.00 92.00 73 TRP A CA 1
ATOM 624 C C . TRP A 1 73 ? 3.641 4.671 -9.117 1.00 92.00 73 TRP A C 1
ATOM 626 O O . TRP A 1 73 ? 3.776 5.719 -9.744 1.00 92.00 73 TRP A O 1
ATOM 636 N N . GLY A 1 74 ? 3.731 3.489 -9.723 1.00 88.62 74 GLY A N 1
ATOM 637 C CA . GLY A 1 74 ? 3.905 3.319 -11.169 1.00 88.62 74 GLY A CA 1
ATOM 638 C C . GLY A 1 74 ? 5.242 3.788 -11.755 1.00 88.62 74 GLY A C 1
ATOM 639 O O . GLY A 1 74 ? 5.385 3.772 -12.974 1.00 88.62 74 GLY A O 1
ATOM 640 N N . GLN A 1 75 ? 6.214 4.204 -10.936 1.00 88.12 75 GLN A N 1
ATOM 641 C CA . GLN A 1 75 ? 7.571 4.488 -11.413 1.00 88.12 75 GLN A CA 1
ATOM 642 C C . GLN A 1 75 ? 8.249 3.195 -11.873 1.00 88.12 75 GLN A C 1
ATOM 644 O O . GLN A 1 75 ? 8.165 2.173 -11.188 1.00 88.12 75 GLN A O 1
ATOM 649 N N . ALA A 1 76 ? 8.957 3.262 -13.000 1.00 89.38 76 ALA A N 1
ATOM 650 C CA . ALA A 1 76 ? 9.844 2.192 -13.427 1.00 89.38 76 ALA A CA 1
ATOM 651 C C . ALA A 1 76 ? 11.050 2.125 -12.481 1.00 89.38 76 ALA A C 1
ATOM 653 O O . ALA A 1 76 ? 11.769 3.112 -12.310 1.00 89.38 76 ALA A O 1
ATOM 654 N N . VAL A 1 77 ? 11.271 0.967 -11.858 1.00 91.00 77 VAL A N 1
ATOM 655 C CA . VAL A 1 77 ? 12.403 0.752 -10.947 1.00 91.00 77 VAL A CA 1
ATOM 656 C C . VAL A 1 77 ? 13.216 -0.471 -11.363 1.00 91.00 77 VAL A C 1
ATOM 65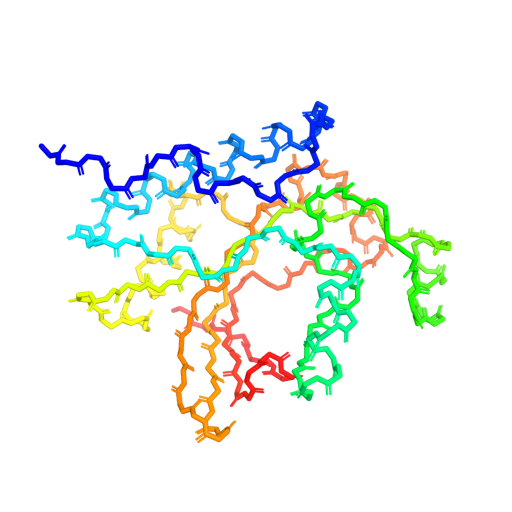8 O O . VAL A 1 77 ? 12.627 -1.495 -11.700 1.00 91.00 77 VAL A O 1
ATOM 661 N N . PRO A 1 78 ? 14.560 -0.421 -11.330 1.00 90.94 78 PRO A N 1
ATOM 662 C CA . PRO A 1 78 ? 15.375 -1.562 -11.739 1.00 90.94 78 PRO A CA 1
ATOM 663 C C . PRO A 1 78 ? 15.128 -2.797 -10.864 1.00 90.94 78 PRO A C 1
ATOM 665 O O . PRO A 1 78 ? 15.242 -2.731 -9.631 1.00 90.94 78 PRO A O 1
ATOM 668 N N . CYS A 1 79 ? 14.859 -3.941 -11.494 1.00 89.88 79 CYS A N 1
ATOM 669 C CA . CYS A 1 79 ? 14.685 -5.217 -10.808 1.00 89.88 79 CYS A CA 1
ATOM 670 C C . CYS A 1 79 ? 16.002 -5.669 -10.160 1.00 89.88 79 CYS A C 1
ATOM 672 O O . CYS A 1 79 ? 16.982 -5.979 -10.830 1.00 89.88 79 CYS A O 1
ATOM 674 N N . GLN A 1 80 ? 16.014 -5.737 -8.827 1.00 85.56 80 GLN A N 1
ATOM 675 C CA . GLN A 1 80 ? 17.216 -6.070 -8.048 1.00 85.56 80 GLN A CA 1
ATOM 676 C C . GLN A 1 80 ? 17.477 -7.579 -7.917 1.00 85.56 80 GLN A C 1
ATOM 678 O O . GLN A 1 80 ? 18.560 -7.965 -7.501 1.00 85.56 80 GLN A O 1
ATOM 683 N N . LEU A 1 81 ? 16.484 -8.427 -8.199 1.00 87.88 81 LEU A N 1
ATOM 684 C CA . LEU A 1 81 ? 16.567 -9.880 -8.023 1.00 87.88 81 LEU A CA 1
ATOM 685 C C . LEU A 1 81 ? 16.369 -10.570 -9.370 1.00 87.88 81 LEU A C 1
ATOM 687 O O . LEU A 1 81 ? 15.429 -10.224 -10.084 1.00 87.88 81 LEU A O 1
ATOM 691 N N . ASP A 1 82 ? 17.173 -11.584 -9.687 1.00 90.00 82 ASP A N 1
ATOM 692 C CA . ASP A 1 82 ? 17.089 -12.268 -10.987 1.00 90.00 82 ASP A CA 1
ATOM 693 C C . ASP A 1 82 ? 15.746 -12.964 -11.196 1.00 90.00 82 ASP A C 1
ATOM 695 O O . ASP A 1 82 ? 15.171 -12.892 -12.278 1.00 90.00 82 ASP A O 1
ATOM 699 N N . LYS A 1 83 ? 15.161 -13.524 -10.130 1.00 89.44 83 LYS A N 1
ATOM 700 C CA . LYS A 1 83 ? 13.787 -14.047 -10.175 1.00 89.44 83 LYS A CA 1
ATOM 701 C C . LYS A 1 83 ? 12.758 -12.988 -10.584 1.00 89.44 83 LYS A C 1
ATOM 703 O O . LYS A 1 83 ?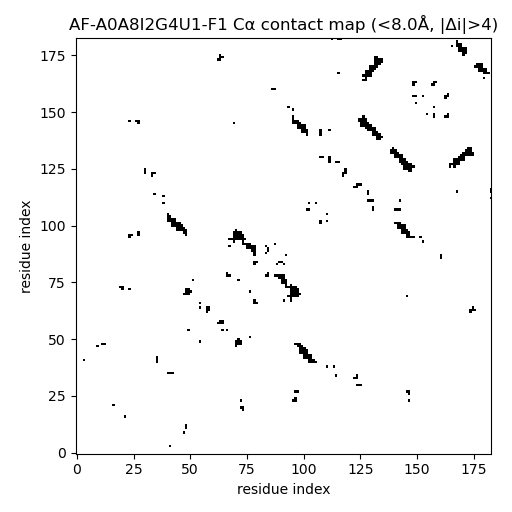 11.785 -13.317 -11.240 1.00 89.44 83 LYS A O 1
ATOM 708 N N . HIS A 1 84 ? 12.963 -11.722 -10.213 1.00 89.50 84 HIS A N 1
ATOM 709 C CA . HIS A 1 84 ? 12.084 -10.632 -10.636 1.00 89.50 84 HIS A CA 1
ATOM 710 C C . HIS A 1 84 ? 12.385 -10.220 -12.073 1.00 89.50 84 HIS A C 1
ATOM 712 O O . HIS A 1 84 ? 11.447 -9.964 -12.814 1.00 89.50 84 HIS A O 1
ATOM 718 N N . LYS A 1 85 ? 13.659 -10.218 -12.489 1.00 91.56 85 LYS A N 1
ATOM 719 C CA . LYS A 1 85 ? 14.028 -9.928 -13.881 1.00 91.56 85 LYS A CA 1
ATOM 720 C C . LYS A 1 85 ? 13.409 -10.919 -14.866 1.00 91.56 85 LYS A C 1
ATOM 722 O O . LYS A 1 85 ? 12.948 -10.513 -15.922 1.00 91.56 85 LYS A O 1
ATOM 727 N N . LYS A 1 86 ? 13.340 -12.201 -14.494 1.00 90.19 86 LYS A N 1
ATOM 728 C CA . LYS A 1 86 ? 12.682 -13.247 -15.297 1.00 90.19 86 LYS A CA 1
ATOM 729 C C . LYS A 1 86 ? 11.178 -13.014 -15.490 1.00 90.19 86 LYS A C 1
ATOM 731 O O . LYS A 1 86 ? 10.633 -13.462 -16.486 1.00 90.19 86 LYS A O 1
ATOM 736 N N . ILE A 1 87 ? 10.520 -12.342 -14.545 1.00 88.50 87 ILE A N 1
ATOM 737 C CA . ILE A 1 87 ? 9.065 -12.118 -14.559 1.00 88.50 87 ILE A CA 1
ATOM 738 C C . ILE A 1 87 ? 8.718 -10.771 -15.203 1.00 88.50 87 ILE A C 1
ATOM 740 O O . ILE A 1 87 ? 7.829 -10.694 -16.043 1.00 88.50 87 ILE A O 1
ATOM 744 N N . TYR A 1 88 ? 9.412 -9.710 -14.792 1.00 87.44 88 TYR A N 1
ATOM 745 C CA . TYR A 1 88 ? 9.069 -8.323 -15.118 1.00 87.44 88 TYR A CA 1
ATOM 746 C C . TYR A 1 88 ? 10.003 -7.699 -16.164 1.00 87.44 88 TYR A C 1
ATOM 748 O O . TYR A 1 88 ? 9.774 -6.581 -16.614 1.00 87.44 88 TYR A O 1
ATOM 756 N N . GLY A 1 89 ? 11.081 -8.389 -16.539 1.00 90.69 89 GLY A N 1
ATOM 757 C CA . GLY A 1 89 ? 12.173 -7.802 -17.307 1.00 90.69 89 GLY A CA 1
ATOM 758 C C . GLY A 1 89 ? 13.111 -6.947 -16.439 1.00 90.69 89 GLY A C 1
ATOM 759 O O . GLY A 1 89 ? 13.106 -7.038 -15.208 1.00 90.69 89 GLY A O 1
ATOM 760 N N . PRO A 1 90 ? 13.966 -6.108 -17.046 1.00 93.00 90 PRO A N 1
ATOM 761 C CA . PRO A 1 90 ? 14.984 -5.349 -16.313 1.00 93.00 90 PRO A CA 1
ATOM 762 C C . PRO A 1 90 ? 14.408 -4.293 -15.353 1.00 93.00 90 PRO A C 1
ATOM 764 O O . PRO A 1 90 ? 15.085 -3.896 -14.399 1.00 93.00 90 PRO A O 1
ATOM 767 N N . TYR A 1 91 ? 13.159 -3.868 -15.562 1.00 92.12 91 TYR A N 1
ATOM 768 C CA . TYR A 1 91 ? 12.483 -2.860 -14.752 1.00 92.12 91 TYR A CA 1
ATOM 769 C C . TYR A 1 91 ? 11.114 -3.355 -14.298 1.00 92.12 91 TYR A C 1
ATOM 771 O O . TYR A 1 91 ? 10.311 -3.817 -15.097 1.00 92.12 91 TYR A O 1
ATOM 779 N N . PHE A 1 92 ? 10.815 -3.172 -13.017 1.00 91.25 92 PHE A N 1
ATOM 780 C CA . PHE A 1 92 ? 9.480 -3.367 -12.479 1.00 91.25 92 PHE A CA 1
ATOM 781 C C . PHE A 1 92 ? 8.656 -2.098 -12.703 1.00 91.25 92 PHE A C 1
ATOM 783 O O . PHE A 1 92 ? 9.061 -1.012 -12.274 1.00 91.25 92 PHE A O 1
ATOM 790 N N . THR A 1 93 ? 7.498 -2.236 -13.354 1.00 88.12 93 THR A N 1
ATOM 791 C CA . THR A 1 93 ? 6.619 -1.098 -13.679 1.00 88.12 93 THR A CA 1
ATOM 792 C C . THR A 1 93 ? 5.197 -1.252 -13.141 1.00 88.12 93 THR A C 1
ATOM 794 O O . THR A 1 93 ? 4.433 -0.283 -13.157 1.00 88.12 93 THR A O 1
ATOM 797 N N . GLU A 1 94 ? 4.819 -2.411 -12.588 1.00 88.50 94 GLU A N 1
ATOM 798 C CA . GLU A 1 94 ? 3.441 -2.670 -12.127 1.00 88.50 94 GLU A CA 1
ATOM 799 C C . GLU A 1 94 ? 3.184 -2.273 -10.668 1.00 88.50 94 GLU A C 1
ATOM 801 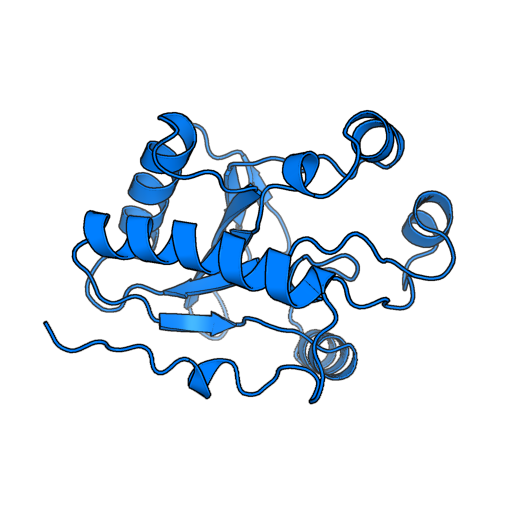O O . GLU A 1 94 ? 2.488 -2.942 -9.903 1.00 88.50 94 GLU A O 1
ATOM 806 N N . SER A 1 95 ? 3.759 -1.152 -10.247 1.00 92.62 95 SER A N 1
ATOM 807 C CA . SER A 1 95 ? 3.466 -0.569 -8.944 1.00 92.62 95 SER A CA 1
ATOM 808 C C . SER A 1 95 ? 2.087 0.106 -8.963 1.00 92.62 95 SER A C 1
ATOM 810 O O . SER A 1 95 ? 1.841 0.992 -9.790 1.00 92.62 95 SER A O 1
ATOM 812 N N . ALA A 1 96 ? 1.189 -0.326 -8.073 1.00 94.12 96 ALA A N 1
ATOM 813 C CA . ALA A 1 96 ? -0.207 0.127 -8.024 1.00 94.12 96 ALA A CA 1
ATOM 814 C C . ALA A 1 96 ? -0.437 1.391 -7.178 1.00 94.12 96 ALA A C 1
ATOM 816 O O . ALA A 1 96 ? -1.512 1.978 -7.229 1.00 94.12 96 ALA A O 1
ATOM 817 N N . GLY A 1 97 ? 0.562 1.848 -6.424 1.00 94.75 97 GLY A N 1
ATOM 818 C CA . GLY A 1 97 ? 0.369 2.890 -5.418 1.00 94.75 97 GLY A CA 1
ATOM 819 C C . GLY A 1 97 ? -0.047 2.296 -4.075 1.00 94.75 97 GLY A C 1
ATOM 820 O O . GLY A 1 97 ? -0.922 1.429 -4.001 1.00 94.75 97 GLY A O 1
ATOM 821 N N . ALA A 1 98 ? 0.622 2.747 -3.017 1.00 95.94 98 ALA A N 1
ATOM 822 C CA . ALA A 1 98 ? 0.340 2.359 -1.646 1.00 95.94 98 ALA A CA 1
ATOM 823 C C . ALA A 1 98 ? 0.748 3.442 -0.647 1.00 95.94 98 ALA A C 1
ATOM 825 O O . ALA A 1 98 ? 1.649 4.247 -0.915 1.00 95.94 98 ALA A O 1
ATOM 826 N N . ALA A 1 99 ? 0.116 3.415 0.521 1.00 95.94 99 ALA A N 1
ATOM 827 C CA . ALA A 1 99 ? 0.474 4.236 1.664 1.00 95.94 99 ALA A CA 1
ATOM 828 C C . ALA A 1 99 ? 0.470 3.409 2.950 1.00 95.94 99 ALA A C 1
ATOM 830 O O . ALA A 1 99 ? -0.339 2.499 3.111 1.00 95.94 99 ALA A O 1
ATOM 831 N N . ASP A 1 100 ? 1.351 3.780 3.870 1.00 95.56 100 ASP A N 1
ATOM 832 C CA . ASP A 1 100 ? 1.344 3.296 5.240 1.00 95.56 100 ASP A CA 1
ATOM 833 C C . ASP A 1 100 ? 0.701 4.372 6.114 1.00 95.56 100 ASP A C 1
ATOM 835 O O . ASP A 1 100 ? 1.053 5.556 6.017 1.00 95.56 100 ASP A O 1
ATOM 839 N N . ILE A 1 101 ? -0.253 3.969 6.949 1.00 97.06 101 ILE A N 1
ATOM 840 C CA . ILE A 1 101 ? -1.026 4.874 7.797 1.00 97.06 101 ILE A CA 1
ATOM 841 C C . ILE A 1 101 ? -0.997 4.459 9.268 1.00 97.06 101 ILE A C 1
ATOM 843 O O . ILE A 1 101 ? -0.824 3.285 9.596 1.00 97.06 101 ILE A O 1
ATOM 847 N N . VAL A 1 102 ? -1.221 5.429 10.152 1.00 97.06 102 VAL A N 1
ATOM 848 C CA . VAL A 1 102 ? -1.483 5.219 11.583 1.00 97.06 102 VAL A CA 1
ATOM 849 C C . VAL A 1 102 ? -2.706 6.021 12.022 1.00 97.06 102 VAL A C 1
ATOM 851 O O . VAL A 1 102 ? -3.055 7.031 11.408 1.00 97.06 102 VAL A O 1
ATOM 854 N N . THR A 1 103 ? -3.347 5.580 13.100 1.00 96.19 103 THR A N 1
ATOM 855 C CA . THR A 1 103 ? -4.520 6.225 13.699 1.00 96.19 103 THR A CA 1
ATOM 856 C C . THR A 1 103 ? -4.188 6.620 15.139 1.00 96.19 103 THR A C 1
ATOM 858 O O . THR A 1 103 ? -4.183 5.757 16.007 1.00 96.19 103 THR A O 1
ATOM 861 N N . PRO A 1 104 ? -3.861 7.888 15.440 1.00 94.25 104 PRO A N 1
ATOM 862 C CA . PRO A 1 104 ? -3.333 8.260 16.755 1.00 94.25 104 PRO A CA 1
ATOM 863 C C . PRO A 1 104 ? -4.353 8.154 17.900 1.00 94.25 104 PRO A C 1
ATOM 865 O O . PRO A 1 104 ? -3.950 8.085 19.053 1.00 94.25 104 PRO A O 1
ATOM 868 N N . THR A 1 105 ? -5.658 8.150 17.608 1.00 96.06 105 THR A N 1
ATOM 869 C CA . THR A 1 105 ? -6.719 8.173 18.634 1.00 96.06 105 THR A CA 1
ATOM 870 C C . THR A 1 105 ? -7.428 6.834 18.834 1.00 96.06 105 THR A C 1
ATOM 872 O O . THR A 1 105 ? -8.263 6.723 19.724 1.00 96.06 105 THR A O 1
ATOM 875 N N . ILE A 1 106 ? -7.140 5.825 18.007 1.00 96.81 106 ILE A N 1
ATOM 876 C CA . ILE A 1 106 ? -7.715 4.476 18.111 1.00 96.81 106 ILE A CA 1
ATOM 877 C C . ILE A 1 106 ? -6.628 3.436 17.844 1.00 96.81 106 ILE A C 1
ATOM 879 O O . ILE A 1 106 ? -5.666 3.709 17.130 1.00 96.81 106 ILE A O 1
ATOM 883 N N . SER A 1 107 ? -6.786 2.222 18.373 1.00 97.56 107 SER A N 1
ATOM 884 C CA . SER A 1 107 ? -5.839 1.133 18.106 1.00 97.56 107 SER A CA 1
ATOM 885 C C . SER A 1 107 ? -5.656 0.907 16.599 1.00 97.56 107 SER A C 1
ATOM 887 O O . SER A 1 107 ? -6.631 0.730 15.867 1.00 97.56 107 SER A O 1
ATOM 889 N N . VAL A 1 108 ? -4.398 0.845 16.146 1.00 97.31 108 VAL A N 1
ATOM 890 C CA . VAL A 1 108 ? -4.046 0.556 14.745 1.00 97.31 108 VAL A CA 1
ATOM 891 C C . VAL A 1 108 ? -4.622 -0.795 14.311 1.00 97.31 108 VAL A C 1
ATOM 893 O O . VAL A 1 108 ? -5.124 -0.935 13.198 1.00 97.31 108 VAL A O 1
ATOM 896 N N . PHE A 1 109 ? -4.615 -1.789 15.203 1.00 97.19 109 PHE A N 1
ATOM 897 C CA . PHE A 1 109 ? -5.196 -3.097 14.912 1.00 97.19 109 PHE A CA 1
ATOM 898 C C . PHE A 1 109 ? -6.730 -3.054 14.830 1.00 97.19 109 PHE A C 1
ATOM 900 O O . PHE A 1 109 ? -7.319 -3.716 13.976 1.00 97.19 109 PHE A O 1
ATOM 907 N N . TYR A 1 110 ? -7.388 -2.243 15.667 1.00 97.50 110 TYR A N 1
ATOM 908 C CA . TYR A 1 110 ? -8.834 -2.020 15.569 1.00 97.50 110 TYR A CA 1
ATOM 909 C C . TYR A 1 110 ? -9.211 -1.352 14.238 1.00 97.50 110 TYR A C 1
ATOM 911 O O . TYR A 1 110 ? -10.071 -1.860 13.518 1.00 97.50 110 TYR A O 1
ATOM 919 N N . ALA A 1 111 ? -8.501 -0.283 13.859 1.00 98.25 111 ALA A N 1
ATOM 920 C CA . ALA A 1 111 ? -8.680 0.379 12.568 1.00 98.25 111 ALA A CA 1
ATOM 921 C C . ALA A 1 111 ? -8.453 -0.586 11.391 1.00 98.25 111 ALA A C 1
ATOM 923 O O . ALA A 1 111 ? -9.248 -0.614 10.454 1.00 98.25 111 ALA A O 1
ATOM 924 N N . PHE A 1 112 ? -7.423 -1.436 11.463 1.00 98.31 112 PHE A N 1
ATOM 925 C CA . PHE A 1 112 ? -7.175 -2.486 10.472 1.00 98.31 112 PHE A CA 1
ATOM 926 C C . PHE A 1 112 ? -8.369 -3.435 10.317 1.00 98.31 112 PHE A C 1
ATOM 928 O O . PHE A 1 112 ? -8.799 -3.675 9.191 1.00 98.31 112 PHE A O 1
ATOM 935 N N . ARG A 1 113 ? -8.945 -3.939 11.418 1.00 97.94 113 ARG A N 1
ATOM 936 C CA . ARG A 1 113 ? -10.115 -4.835 11.357 1.00 97.94 113 ARG A CA 1
ATOM 937 C C . ARG A 1 113 ? -11.326 -4.165 10.708 1.00 97.94 113 ARG A C 1
ATOM 939 O O . ARG A 1 113 ? -12.005 -4.807 9.908 1.00 97.94 113 ARG A O 1
ATOM 946 N N . LEU A 1 114 ? -11.575 -2.889 11.016 1.00 98.00 114 LEU A N 1
ATOM 947 C CA . LEU A 1 114 ? -12.643 -2.121 10.371 1.00 98.00 114 LEU A CA 1
ATOM 948 C C . LEU A 1 114 ? -12.386 -1.960 8.870 1.00 98.00 114 LEU A C 1
ATOM 950 O O . LEU A 1 114 ? -13.272 -2.255 8.076 1.00 98.00 114 LEU A O 1
ATOM 954 N N . ILE A 1 115 ? -11.167 -1.594 8.464 1.00 98.31 115 ILE A N 1
ATOM 955 C CA . ILE A 1 115 ? -10.811 -1.461 7.042 1.00 98.31 115 ILE A CA 1
ATOM 956 C C . ILE A 1 115 ? -10.957 -2.797 6.302 1.00 98.31 115 ILE A C 1
ATOM 958 O O . ILE A 1 115 ? -11.476 -2.820 5.187 1.00 98.31 115 ILE A O 1
ATOM 962 N N . VAL A 1 116 ? -10.549 -3.917 6.911 1.00 98.00 116 VAL A N 1
ATOM 963 C CA . VAL A 1 116 ? -10.767 -5.252 6.331 1.00 98.00 116 VAL A CA 1
ATOM 964 C C . VAL A 1 116 ? -12.262 -5.516 6.152 1.00 98.00 116 VAL A C 1
ATOM 966 O O . VAL A 1 116 ? -12.667 -5.895 5.056 1.00 98.00 116 VAL A O 1
ATOM 969 N N . LYS A 1 117 ? -13.095 -5.244 7.168 1.00 97.69 117 LYS A N 1
ATOM 970 C CA . LYS A 1 117 ? -14.558 -5.377 7.059 1.00 97.69 117 LYS A CA 1
ATOM 971 C C . LYS A 1 117 ? -15.115 -4.535 5.907 1.00 97.69 117 LYS A C 1
ATOM 973 O O . LYS A 1 117 ? -15.887 -5.050 5.102 1.00 97.69 117 LYS A O 1
ATOM 978 N N . MET A 1 118 ? -14.701 -3.273 5.790 1.00 97.88 118 MET A N 1
ATOM 979 C CA . MET A 1 118 ? -15.116 -2.380 4.699 1.00 97.88 118 MET A CA 1
ATOM 980 C C . MET A 1 118 ? -14.697 -2.921 3.323 1.00 97.88 118 MET A C 1
ATOM 982 O O . MET A 1 118 ? -15.466 -2.847 2.371 1.00 97.88 118 MET A O 1
ATOM 986 N N . ALA A 1 119 ? -13.494 -3.492 3.214 1.00 97.00 119 ALA A N 1
ATOM 987 C CA . ALA A 1 119 ? -12.993 -4.063 1.966 1.00 97.00 119 ALA A CA 1
ATOM 988 C C . ALA A 1 119 ? -13.695 -5.376 1.577 1.00 97.00 119 ALA A C 1
ATOM 990 O O . ALA A 1 119 ? -13.878 -5.639 0.391 1.00 97.00 119 ALA A O 1
ATOM 991 N N . VAL A 1 120 ? -14.074 -6.202 2.558 1.00 95.88 120 VAL A N 1
ATOM 992 C CA . VAL A 1 120 ? -14.837 -7.448 2.349 1.00 95.88 120 VAL A CA 1
ATOM 993 C C . VAL A 1 120 ? -16.282 -7.149 1.948 1.00 95.88 120 VAL A C 1
ATOM 995 O O . VAL A 1 120 ? -16.824 -7.810 1.073 1.00 95.88 120 VAL A O 1
ATOM 998 N N . THR A 1 121 ? -16.888 -6.127 2.553 1.00 96.75 121 THR A N 1
ATOM 999 C CA . THR A 1 121 ? -18.275 -5.707 2.276 1.00 96.75 121 THR A CA 1
ATOM 1000 C C . THR A 1 121 ? -18.415 -4.807 1.045 1.00 96.75 121 THR A C 1
ATOM 1002 O O . THR A 1 121 ? -19.522 -4.399 0.713 1.00 96.75 121 THR A O 1
ATOM 1005 N N . GLY A 1 122 ? -17.314 -4.487 0.357 1.00 96.38 122 GLY A N 1
ATOM 1006 C CA . GLY A 1 122 ? -17.324 -3.680 -0.867 1.00 96.38 122 GLY A CA 1
ATOM 1007 C C . GLY A 1 122 ? -17.467 -2.169 -0.654 1.00 96.38 122 GLY A C 1
ATOM 1008 O O . GLY A 1 122 ? -17.520 -1.430 -1.632 1.00 96.38 122 GLY A O 1
ATOM 1009 N N . VAL A 1 123 ? -17.471 -1.687 0.594 1.00 97.94 123 VAL A N 1
ATOM 1010 C CA . VAL A 1 123 ? -17.529 -0.249 0.926 1.00 97.94 123 VAL A CA 1
ATOM 1011 C C . VAL A 1 123 ? -16.295 0.495 0.408 1.00 97.94 123 VAL A C 1
ATOM 1013 O O . VAL A 1 123 ? -16.379 1.651 -0.000 1.00 97.94 123 VAL A O 1
ATOM 1016 N N . VAL A 1 124 ? -15.138 -0.170 0.414 1.00 97.69 124 VAL A N 1
ATOM 1017 C CA . VAL A 1 124 ? -13.903 0.331 -0.201 1.00 97.69 124 VAL A CA 1
ATOM 1018 C C . VAL A 1 124 ? -13.291 -0.743 -1.077 1.00 97.69 124 VAL A C 1
ATOM 1020 O O . VAL A 1 124 ? -13.300 -1.925 -0.736 1.00 97.69 124 VAL A O 1
ATOM 1023 N N . ASN A 1 125 ? -12.697 -0.332 -2.191 1.00 96.50 125 ASN A N 1
ATOM 1024 C CA . ASN A 1 125 ? -11.996 -1.244 -3.074 1.00 96.50 125 ASN A CA 1
ATOM 1025 C C . ASN A 1 125 ? -10.486 -1.032 -2.977 1.00 96.50 125 ASN A C 1
ATOM 1027 O O . ASN A 1 125 ? -9.905 -0.171 -3.641 1.00 96.50 125 ASN A O 1
ATOM 1031 N N . LEU A 1 126 ? -9.867 -1.848 -2.130 1.00 96.50 126 LEU A N 1
ATOM 1032 C CA . LEU A 1 126 ? -8.435 -1.859 -1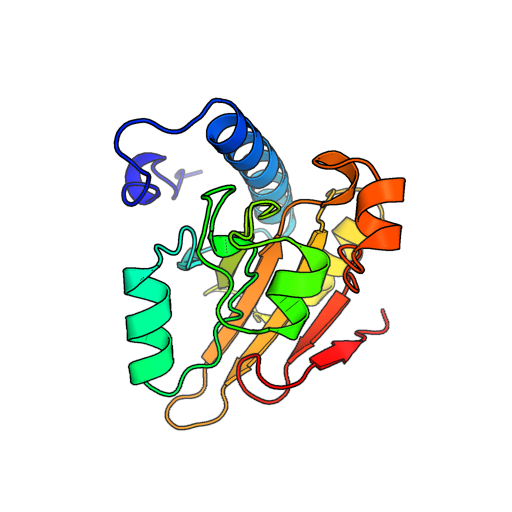.867 1.00 96.50 126 LEU A CA 1
ATOM 1033 C C . LEU A 1 126 ? -7.777 -3.105 -2.466 1.00 96.50 126 LEU A C 1
ATOM 1035 O O . LEU A 1 126 ? -8.402 -4.159 -2.599 1.00 96.50 126 LEU A O 1
ATOM 1039 N N . GLY A 1 127 ? -6.489 -2.978 -2.773 1.00 95.44 127 GLY A N 1
ATOM 1040 C CA . GLY A 1 127 ? -5.587 -4.091 -3.029 1.00 95.44 127 GLY A CA 1
ATOM 1041 C C . GLY A 1 127 ? -5.171 -4.738 -1.715 1.00 95.44 127 GLY A C 1
ATOM 1042 O O . GLY A 1 127 ? -6.003 -5.251 -0.973 1.00 95.44 127 GLY A O 1
ATOM 1043 N N . GLN A 1 128 ? -3.878 -4.716 -1.405 1.00 95.25 128 GLN A N 1
ATOM 1044 C CA . GLN A 1 128 ? -3.393 -5.252 -0.139 1.00 95.25 128 GLN A CA 1
ATOM 1045 C C . GLN A 1 128 ? -3.756 -4.335 1.030 1.00 95.25 128 GLN A C 1
ATOM 1047 O O . GLN A 1 128 ? -3.569 -3.121 0.969 1.00 95.25 128 GLN A O 1
ATOM 1052 N N . VAL A 1 129 ? -4.208 -4.955 2.116 1.00 97.62 129 VAL A N 1
ATOM 1053 C CA . VAL A 1 129 ? -4.400 -4.349 3.431 1.00 97.62 129 VAL A CA 1
ATOM 1054 C C . VAL A 1 129 ? -3.582 -5.178 4.412 1.00 97.62 129 VAL A C 1
ATOM 1056 O O . VAL A 1 129 ? -3.870 -6.357 4.641 1.00 97.62 129 VAL A O 1
ATOM 1059 N N . ILE A 1 130 ? -2.523 -4.586 4.956 1.00 97.31 130 ILE A N 1
ATOM 1060 C CA . ILE A 1 130 ? -1.576 -5.291 5.819 1.00 97.31 130 ILE A CA 1
ATOM 1061 C C . ILE A 1 130 ? -1.449 -4.554 7.137 1.00 97.31 130 ILE A C 1
ATOM 1063 O O . ILE A 1 130 ? -1.060 -3.392 7.157 1.00 97.31 130 ILE A O 1
ATOM 1067 N N . TYR A 1 131 ? -1.710 -5.240 8.242 1.00 97.38 131 TYR A N 1
ATOM 1068 C CA . TYR A 1 131 ? -1.289 -4.753 9.548 1.00 97.38 131 TYR A CA 1
ATOM 1069 C C . TYR A 1 131 ? 0.173 -5.124 9.771 1.00 97.38 131 TYR A C 1
ATOM 1071 O O . TYR A 1 131 ? 0.534 -6.304 9.875 1.00 97.38 131 TYR A O 1
ATOM 1079 N N . GLU A 1 132 ? 1.030 -4.115 9.815 1.00 94.94 132 GLU A N 1
ATOM 1080 C CA . GLU A 1 132 ? 2.457 -4.285 10.007 1.00 94.94 132 GLU A CA 1
ATOM 1081 C C . GLU A 1 132 ? 2.875 -3.808 11.394 1.00 94.94 132 GLU A C 1
ATOM 1083 O O . GLU A 1 132 ? 2.366 -2.819 11.919 1.00 94.94 132 GLU A O 1
ATOM 1088 N N . LYS A 1 133 ? 3.814 -4.535 12.003 1.00 92.62 133 LYS A N 1
ATOM 1089 C CA . LYS A 1 133 ? 4.371 -4.169 13.300 1.00 92.62 133 LYS A CA 1
ATOM 1090 C C . LYS A 1 133 ? 5.821 -4.568 13.426 1.00 92.62 133 LYS A C 1
ATOM 1092 O O . LYS A 1 133 ? 6.219 -5.665 13.029 1.00 92.62 133 LYS A O 1
ATOM 1097 N N . ARG A 1 134 ? 6.606 -3.693 14.034 1.00 87.81 134 ARG A N 1
ATOM 1098 C CA . ARG A 1 134 ? 7.996 -3.922 14.420 1.00 87.81 134 ARG A CA 1
ATOM 1099 C C . ARG A 1 134 ? 8.055 -3.986 15.941 1.00 87.81 134 ARG A C 1
ATOM 1101 O O . ARG A 1 134 ? 7.462 -3.141 16.591 1.00 87.81 134 ARG A O 1
ATOM 1108 N N . ARG A 1 135 ? 8.765 -4.973 16.498 1.00 84.81 135 ARG A N 1
ATOM 1109 C CA . ARG A 1 135 ? 8.938 -5.123 17.958 1.00 84.81 135 ARG A CA 1
ATOM 1110 C C . ARG A 1 135 ? 10.223 -4.478 18.486 1.00 84.81 135 ARG A C 1
ATOM 1112 O O . ARG A 1 135 ? 10.206 -3.923 19.570 1.00 84.81 135 ARG A O 1
ATOM 1119 N N . HIS A 1 136 ? 11.303 -4.505 17.705 1.00 76.31 136 HIS A N 1
ATOM 1120 C CA . HIS A 1 136 ? 12.611 -3.963 18.086 1.00 76.31 136 HIS A CA 1
ATOM 1121 C C . HIS A 1 136 ? 13.255 -3.176 16.932 1.00 76.31 136 HIS A C 1
ATOM 1123 O O . HIS A 1 136 ? 12.978 -3.486 15.767 1.00 76.31 136 HIS A O 1
ATOM 1129 N N . PRO A 1 137 ? 14.114 -2.177 17.216 1.00 78.12 137 PRO A N 1
ATOM 1130 C CA . PRO A 1 137 ? 14.457 -1.664 18.552 1.00 78.12 137 PRO A CA 1
ATOM 1131 C C . PRO A 1 137 ? 13.352 -0.789 19.165 1.00 78.12 137 PRO A C 1
ATOM 1133 O O . PRO A 1 137 ? 13.187 -0.782 20.376 1.00 78.12 137 PRO A O 1
ATOM 1136 N N . THR A 1 138 ? 12.543 -0.124 18.338 1.00 81.69 138 THR A N 1
ATOM 1137 C CA . THR A 1 138 ? 11.393 0.673 18.789 1.00 81.69 138 THR A CA 1
ATOM 1138 C C . THR A 1 138 ? 10.103 0.029 18.289 1.00 81.69 138 THR A C 1
ATOM 1140 O O . THR A 1 138 ? 9.951 -0.091 17.056 1.00 81.69 138 THR A O 1
ATOM 1143 N N . PRO A 1 139 ? 9.194 -0.374 19.199 1.00 89.00 139 PRO A N 1
ATOM 1144 C CA . PRO A 1 139 ? 7.866 -0.845 18.848 1.00 89.00 139 PRO A CA 1
ATOM 1145 C C . PRO A 1 139 ? 7.134 0.171 17.973 1.00 89.00 139 PRO A C 1
ATOM 1147 O O . PRO A 1 139 ? 7.120 1.362 18.270 1.00 89.00 139 PRO A O 1
ATOM 1150 N N . ALA A 1 140 ? 6.571 -0.290 16.864 1.00 91.50 140 ALA A N 1
ATOM 1151 C CA . ALA A 1 140 ? 5.784 0.547 15.968 1.00 91.50 140 ALA A CA 1
ATOM 1152 C C . ALA A 1 140 ? 4.782 -0.317 15.214 1.00 91.50 140 ALA A C 1
ATOM 1154 O O . ALA A 1 140 ? 5.101 -1.453 14.858 1.00 91.50 140 ALA A O 1
ATOM 1155 N N . GLU A 1 141 ? 3.610 0.240 14.932 1.00 95.44 141 GLU A N 1
ATOM 1156 C CA . GLU A 1 141 ? 2.536 -0.426 14.200 1.00 95.44 141 GLU A CA 1
ATOM 1157 C C . GLU A 1 141 ? 1.956 0.526 13.160 1.00 95.44 141 GLU A C 1
ATOM 1159 O O . GLU A 1 141 ? 1.883 1.733 13.393 1.00 95.44 141 GLU A O 1
ATOM 1164 N N . TRP A 1 142 ? 1.576 -0.007 12.004 1.00 96.44 142 TRP A N 1
ATOM 1165 C CA . TRP A 1 142 ? 0.959 0.754 10.922 1.00 96.44 142 TRP A CA 1
ATOM 1166 C C . TRP A 1 142 ? 0.106 -0.157 10.041 1.00 96.44 142 TRP A C 1
ATOM 1168 O O . TRP A 1 142 ? 0.160 -1.386 10.137 1.00 96.44 142 TRP A O 1
ATOM 1178 N N . ILE A 1 143 ? -0.695 0.455 9.173 1.00 97.69 143 ILE A N 1
ATOM 1179 C CA . ILE A 1 143 ? -1.507 -0.247 8.181 1.00 97.69 143 ILE A CA 1
ATOM 1180 C C . ILE A 1 143 ? -0.984 0.119 6.801 1.00 97.69 143 ILE A C 1
ATOM 1182 O O . ILE A 1 143 ? -1.025 1.284 6.415 1.00 97.69 143 ILE A O 1
ATOM 1186 N N . HIS A 1 144 ? -0.508 -0.870 6.056 1.00 97.06 144 HIS A N 1
ATOM 1187 C CA . HIS A 1 144 ? -0.223 -0.732 4.636 1.00 97.06 144 HIS A CA 1
ATOM 1188 C C . HIS A 1 144 ? -1.520 -0.891 3.844 1.00 97.06 144 HIS A C 1
ATOM 1190 O O . HIS A 1 144 ? -2.207 -1.905 3.984 1.00 97.06 144 HIS A O 1
ATOM 1196 N N . LEU A 1 145 ? -1.828 0.079 2.991 1.00 97.81 145 LEU A N 1
ATOM 1197 C CA . LEU A 1 145 ? -2.965 0.063 2.079 1.00 97.81 145 LEU A CA 1
ATOM 1198 C C . LEU A 1 145 ? -2.452 0.261 0.656 1.00 97.81 145 LEU A C 1
ATOM 1200 O O . LEU A 1 145 ? -1.706 1.209 0.408 1.00 97.81 145 LEU A O 1
ATOM 1204 N N . SER A 1 146 ? -2.878 -0.572 -0.290 1.00 97.19 146 SER A N 1
ATOM 1205 C CA . SER A 1 146 ? -2.575 -0.384 -1.713 1.00 97.19 146 SER A CA 1
ATOM 1206 C C . SER A 1 146 ? -3.826 -0.324 -2.581 1.00 97.19 146 SER A C 1
ATOM 1208 O O . SER A 1 146 ? -4.906 -0.759 -2.177 1.00 97.19 146 SER A O 1
ATOM 1210 N N . ASN A 1 147 ? -3.687 0.225 -3.787 1.00 97.19 147 ASN A N 1
ATOM 1211 C CA . ASN A 1 147 ? -4.744 0.142 -4.789 1.00 97.19 147 ASN A CA 1
ATOM 1212 C C . ASN A 1 147 ? -4.912 -1.304 -5.308 1.00 97.19 147 ASN A C 1
ATOM 1214 O O . ASN A 1 147 ? -3.936 -2.063 -5.354 1.00 97.19 147 ASN A O 1
ATOM 1218 N N . PRO A 1 148 ? -6.127 -1.686 -5.740 1.00 94.88 148 PRO A N 1
ATOM 1219 C CA . PRO A 1 148 ? -6.401 -2.986 -6.343 1.00 94.88 148 PRO A CA 1
ATOM 1220 C C . PRO A 1 148 ? -5.678 -3.118 -7.687 1.00 94.88 148 PRO A C 1
ATOM 1222 O O . PRO A 1 148 ? -5.922 -2.363 -8.626 1.00 94.88 148 PRO A O 1
ATOM 1225 N N . ARG A 1 149 ? -4.738 -4.065 -7.771 1.00 91.88 149 ARG A N 1
ATOM 1226 C CA . ARG A 1 149 ? -3.891 -4.265 -8.959 1.00 91.88 149 ARG A CA 1
ATOM 1227 C C . ARG A 1 149 ? -4.684 -4.698 -10.185 1.00 91.88 149 ARG A C 1
ATOM 1229 O O . ARG A 1 149 ? -4.380 -4.248 -11.279 1.00 91.88 149 ARG A O 1
ATOM 1236 N N . ASP A 1 150 ? -5.679 -5.544 -9.997 1.00 90.06 150 ASP A N 1
ATOM 1237 C CA . ASP A 1 150 ? -6.584 -6.069 -11.024 1.00 90.06 150 ASP A CA 1
ATOM 1238 C C . ASP A 1 150 ? -7.519 -5.012 -11.629 1.00 90.06 150 ASP A C 1
ATOM 1240 O O . ASP A 1 150 ? -8.044 -5.213 -12.717 1.00 90.06 150 ASP A O 1
ATOM 1244 N N . HIS A 1 151 ? -7.671 -3.858 -10.976 1.00 88.69 151 HIS A N 1
ATOM 1245 C CA . HIS A 1 151 ? -8.334 -2.680 -11.548 1.00 88.69 151 HIS A CA 1
ATOM 1246 C C . HIS A 1 151 ? -7.384 -1.777 -12.349 1.00 88.69 151 HIS A C 1
ATOM 1248 O O . HIS A 1 151 ? -7.832 -0.857 -13.031 1.00 88.69 151 HIS A O 1
ATOM 1254 N N . ILE A 1 152 ? -6.071 -1.990 -12.235 1.00 89.00 152 ILE A N 1
ATOM 1255 C CA . ILE A 1 152 ? -5.038 -1.150 -12.862 1.00 89.00 152 ILE A CA 1
ATOM 1256 C C . ILE A 1 152 ? -4.367 -1.886 -14.023 1.00 89.00 152 ILE A C 1
ATOM 1258 O O . ILE A 1 152 ? -4.015 -1.269 -15.027 1.00 89.00 152 ILE A O 1
ATOM 1262 N N . PHE A 1 153 ? -4.164 -3.193 -13.879 1.00 89.94 153 PHE A N 1
ATOM 1263 C CA . PHE A 1 153 ? -3.499 -4.047 -14.852 1.00 89.94 153 PHE A CA 1
ATOM 1264 C C . PHE A 1 153 ? -4.419 -5.179 -15.280 1.00 89.94 153 PHE A C 1
ATOM 1266 O O . PHE A 1 153 ? -5.295 -5.612 -14.535 1.00 89.94 153 PHE A O 1
ATOM 1273 N N . ASN A 1 154 ? -4.163 -5.706 -16.473 1.00 89.88 154 ASN A N 1
ATOM 1274 C CA . ASN A 1 154 ? -4.881 -6.859 -16.986 1.00 89.88 154 ASN A CA 1
ATOM 1275 C C . ASN A 1 154 ? -4.740 -8.068 -16.034 1.00 89.88 154 ASN A C 1
ATOM 1277 O O . ASN A 1 154 ? -3.633 -8.443 -15.643 1.00 89.88 154 ASN A O 1
ATOM 1281 N N . LYS A 1 155 ? -5.868 -8.696 -15.684 1.00 89.00 155 LYS A N 1
ATOM 1282 C CA . LYS A 1 155 ? -5.917 -9.817 -14.735 1.00 89.00 155 LYS A CA 1
ATOM 1283 C C . LYS A 1 155 ? -5.092 -11.023 -15.194 1.00 89.00 155 LYS A C 1
ATOM 1285 O O . LYS A 1 155 ? -4.291 -11.530 -14.416 1.00 89.00 155 LYS A O 1
ATOM 1290 N N . THR A 1 156 ? -5.210 -11.426 -16.459 1.00 88.81 156 THR A N 1
ATOM 1291 C CA . THR A 1 156 ? -4.450 -12.551 -17.031 1.00 88.81 156 THR A CA 1
ATOM 1292 C C . THR A 1 156 ? -2.945 -12.308 -16.962 1.00 88.81 156 THR A C 1
ATOM 1294 O O . THR A 1 156 ? -2.166 -13.217 -16.678 1.00 88.81 156 THR A O 1
ATOM 1297 N N . TYR A 1 157 ? -2.514 -11.065 -17.178 1.00 87.19 157 TYR A N 1
ATOM 1298 C CA . TYR A 1 157 ? -1.118 -10.682 -16.991 1.00 87.19 157 TYR A CA 1
ATOM 1299 C C . TYR A 1 157 ? -0.673 -10.829 -15.522 1.00 87.19 157 TYR A C 1
ATOM 1301 O O . TYR A 1 157 ? 0.401 -11.373 -15.249 1.00 87.19 157 TYR A O 1
ATOM 1309 N N . LEU A 1 158 ? -1.498 -10.393 -14.565 1.00 88.38 158 LEU A N 1
ATOM 1310 C CA . LEU A 1 158 ? -1.197 -10.526 -13.134 1.00 88.38 158 LEU A CA 1
ATOM 1311 C C . LEU A 1 158 ? -1.146 -11.987 -12.677 1.00 88.38 158 LEU A C 1
ATOM 1313 O O . LEU A 1 158 ? -0.326 -12.326 -11.828 1.00 88.38 158 LEU A O 1
ATOM 1317 N N . GLU A 1 159 ? -1.987 -12.855 -13.233 1.00 87.88 159 GLU A N 1
ATOM 1318 C CA . GLU A 1 159 ? -1.963 -14.295 -12.953 1.00 87.88 159 GLU A CA 1
ATOM 1319 C C . GLU A 1 159 ? -0.651 -14.924 -13.435 1.00 87.88 159 GLU A C 1
ATOM 1321 O O . GLU A 1 159 ? 0.039 -15.579 -12.654 1.00 87.88 159 GLU A O 1
ATOM 1326 N N . LYS A 1 160 ? -0.242 -14.639 -14.680 1.00 85.06 160 LYS A N 1
ATOM 1327 C CA . LYS A 1 160 ? 1.007 -15.161 -15.266 1.00 85.06 160 LYS A CA 1
ATOM 1328 C C . LYS A 1 160 ? 2.263 -14.708 -14.521 1.00 85.06 160 LYS A C 1
ATOM 1330 O O . LYS A 1 160 ? 3.227 -15.459 -14.419 1.00 85.06 160 LYS A O 1
ATOM 1335 N N . THR A 1 161 ? 2.263 -13.482 -14.005 1.00 82.00 161 THR A N 1
ATOM 1336 C CA . THR A 1 161 ? 3.428 -12.886 -13.325 1.00 82.00 161 THR A CA 1
ATOM 1337 C C . THR A 1 161 ? 3.444 -13.113 -11.812 1.00 82.00 161 THR A C 1
ATOM 1339 O O . THR A 1 161 ? 4.375 -12.679 -11.131 1.00 82.00 161 THR A O 1
ATOM 1342 N N . GLY A 1 162 ? 2.414 -13.757 -11.248 1.00 80.06 162 GLY A N 1
ATOM 1343 C CA . GLY A 1 162 ? 2.226 -13.809 -9.793 1.00 80.06 162 GLY A CA 1
ATOM 1344 C C . GLY A 1 162 ? 1.992 -12.421 -9.175 1.00 80.06 162 GLY A C 1
ATOM 1345 O O . GLY A 1 162 ? 2.253 -12.199 -7.992 1.00 80.06 162 GLY A O 1
ATOM 1346 N N . GLY A 1 163 ? 1.528 -11.466 -9.984 1.00 80.50 163 GLY A N 1
ATOM 1347 C CA . GLY A 1 163 ? 1.204 -10.101 -9.592 1.00 80.50 163 GLY A CA 1
ATOM 1348 C C . GLY A 1 163 ? -0.069 -9.988 -8.749 1.00 80.50 163 GLY A C 1
ATOM 1349 O O . GLY A 1 163 ? -0.255 -8.948 -8.105 1.00 80.50 163 GLY A O 1
ATOM 1350 N N . LEU A 1 164 ? -0.905 -11.037 -8.719 1.00 79.88 164 LEU A N 1
ATOM 1351 C CA . LEU A 1 164 ? -2.014 -11.185 -7.775 1.00 79.88 164 LEU A CA 1
ATOM 1352 C C . LEU A 1 164 ? -1.473 -11.460 -6.372 1.00 79.88 164 LEU A C 1
ATOM 1354 O O . LEU A 1 164 ? -0.911 -12.515 -6.078 1.00 79.88 164 LEU A O 1
ATOM 1358 N N . LYS A 1 165 ? -1.652 -10.488 -5.483 1.00 81.44 165 LYS A N 1
ATOM 1359 C CA . LYS A 1 165 ? -1.167 -10.572 -4.107 1.00 81.44 165 LYS A CA 1
ATOM 1360 C C . LYS A 1 165 ? -2.288 -10.979 -3.162 1.00 81.44 165 LYS A C 1
ATOM 1362 O O . LYS A 1 165 ? -3.443 -10.608 -3.351 1.00 81.44 165 LYS A O 1
ATOM 1367 N N . ARG A 1 166 ? -1.929 -11.676 -2.080 1.00 88.69 166 ARG A N 1
ATOM 1368 C CA . ARG A 1 166 ? -2.858 -11.937 -0.972 1.00 88.69 166 ARG A CA 1
ATOM 1369 C C . ARG A 1 166 ? -3.344 -10.610 -0.383 1.00 88.69 166 ARG A C 1
ATOM 1371 O O . ARG A 1 166 ? -2.521 -9.739 -0.085 1.00 88.69 166 ARG A O 1
ATOM 1378 N N . LYS A 1 167 ? -4.665 -10.488 -0.229 1.00 92.12 167 LYS A N 1
ATOM 1379 C CA . LYS A 1 167 ? -5.347 -9.229 0.091 1.00 92.12 167 LYS A CA 1
ATOM 1380 C C . LYS A 1 167 ? -5.149 -8.803 1.546 1.00 92.12 167 LYS A C 1
ATOM 1382 O O . LYS A 1 167 ? -4.647 -7.713 1.786 1.00 92.12 167 LYS A O 1
ATOM 1387 N N . PHE A 1 168 ? -5.465 -9.674 2.504 1.00 96.50 168 PHE A N 1
ATOM 1388 C CA . PHE A 1 168 ? -5.432 -9.351 3.935 1.00 96.50 168 PHE A CA 1
ATOM 1389 C C . PHE A 1 168 ? -4.292 -10.077 4.640 1.00 96.50 168 PHE A C 1
ATOM 1391 O O . PHE A 1 168 ? -4.227 -11.311 4.643 1.00 96.50 168 PHE A O 1
ATOM 1398 N N . LEU A 1 169 ? -3.370 -9.315 5.225 1.00 96.44 169 LEU A N 1
ATOM 1399 C CA . LEU A 1 169 ? -2.152 -9.856 5.821 1.00 96.44 169 LEU A CA 1
ATOM 1400 C C . LEU A 1 169 ? -1.851 -9.220 7.181 1.00 96.44 169 LEU A C 1
ATOM 1402 O O . LEU A 1 169 ? -2.234 -8.091 7.476 1.00 96.44 169 LEU A O 1
ATOM 1406 N N . THR A 1 170 ? -1.087 -9.941 7.994 1.00 95.94 170 THR A N 1
ATOM 1407 C CA . THR A 1 170 ? -0.449 -9.416 9.207 1.00 95.94 170 THR A CA 1
ATOM 1408 C C . THR A 1 170 ? 1.042 -9.726 9.165 1.00 95.94 170 THR A C 1
ATOM 1410 O O . THR A 1 170 ? 1.438 -10.846 8.829 1.00 95.94 170 THR A O 1
ATOM 1413 N N . SER A 1 171 ? 1.893 -8.752 9.485 1.00 92.94 171 SER A N 1
ATOM 1414 C CA . SER A 1 171 ? 3.338 -8.976 9.585 1.00 92.94 171 SER A CA 1
ATOM 1415 C C . SER A 1 171 ? 3.727 -9.423 10.996 1.00 92.94 171 SER A C 1
ATOM 1417 O O . SER A 1 171 ? 3.163 -8.945 11.983 1.00 92.94 171 SER A O 1
ATOM 1419 N N . LYS A 1 172 ? 4.751 -10.272 11.113 1.00 83.69 172 LYS A N 1
ATOM 1420 C CA . LYS A 1 172 ? 5.321 -10.643 12.421 1.00 83.69 172 LYS A CA 1
ATOM 1421 C C . LYS A 1 172 ? 6.472 -9.745 12.879 1.00 83.69 172 LYS A C 1
ATOM 1423 O O . LYS A 1 172 ? 6.758 -9.684 14.071 1.00 83.69 172 LYS A O 1
ATOM 1428 N N . ASN A 1 173 ? 7.181 -9.138 11.934 1.00 80.88 173 ASN A N 1
ATOM 1429 C CA . ASN A 1 173 ? 8.534 -8.610 12.129 1.00 80.88 173 ASN A CA 1
ATOM 1430 C C . ASN A 1 173 ? 8.853 -7.457 11.156 1.00 80.88 173 ASN A C 1
ATOM 1432 O O . ASN A 1 173 ? 9.881 -7.465 10.483 1.00 80.88 173 ASN A O 1
ATOM 1436 N N . GLY A 1 174 ? 7.961 -6.471 11.070 1.00 79.31 174 GLY A N 1
ATOM 1437 C CA . GLY A 1 174 ? 8.179 -5.244 10.300 1.00 79.31 174 GLY A CA 1
ATOM 1438 C C . GLY A 1 174 ? 8.263 -5.487 8.794 1.00 79.31 174 GLY A C 1
ATOM 1439 O O . GLY A 1 174 ? 9.135 -4.929 8.132 1.00 79.31 174 GLY A O 1
ATOM 1440 N N . GLY A 1 175 ? 7.405 -6.373 8.284 1.00 81.19 175 GLY A N 1
ATOM 1441 C CA . GLY A 1 175 ? 7.292 -6.669 6.853 1.00 81.19 175 GLY A CA 1
ATOM 1442 C C . GLY A 1 175 ? 8.223 -7.759 6.305 1.00 81.19 175 GLY A C 1
ATOM 1443 O O . GLY A 1 175 ? 8.252 -7.994 5.101 1.00 81.19 175 GLY A O 1
ATOM 1444 N N . LYS A 1 176 ? 8.983 -8.469 7.154 1.00 84.56 176 LYS A N 1
ATOM 1445 C CA . LYS A 1 176 ? 9.847 -9.575 6.694 1.00 84.56 176 LYS A CA 1
ATOM 1446 C C . LYS A 1 176 ? 9.076 -10.882 6.468 1.00 84.56 176 LYS A C 1
ATOM 1448 O O . LYS A 1 176 ? 9.362 -11.601 5.515 1.00 84.56 176 LYS A O 1
ATOM 1453 N N . THR A 1 177 ? 8.109 -11.210 7.321 1.00 89.00 177 THR A N 1
ATOM 1454 C CA . THR A 1 177 ? 7.226 -12.373 7.167 1.00 89.00 177 THR A CA 1
ATOM 1455 C C . THR A 1 177 ? 5.778 -12.011 7.458 1.00 89.00 177 THR A C 1
ATOM 1457 O O . THR A 1 177 ? 5.479 -11.226 8.364 1.00 89.00 177 THR A O 1
ATOM 1460 N N . TYR A 1 178 ? 4.881 -12.629 6.689 1.00 91.75 178 TYR A N 1
ATOM 1461 C CA . TYR A 1 178 ? 3.450 -12.358 6.713 1.00 91.75 178 TYR A CA 1
ATOM 1462 C C . TYR A 1 178 ? 2.641 -13.628 6.973 1.00 91.75 178 TYR A C 1
ATOM 1464 O O . TYR A 1 178 ? 3.048 -14.730 6.603 1.00 91.75 178 TYR A O 1
ATOM 1472 N N . ARG A 1 179 ? 1.474 -13.458 7.591 1.00 93.88 179 ARG A N 1
ATOM 1473 C CA . ARG A 1 179 ? 0.413 -14.468 7.685 1.00 93.88 179 ARG A CA 1
ATOM 1474 C C . ARG A 1 179 ? -0.867 -13.908 7.083 1.00 93.88 179 ARG A C 1
ATOM 1476 O O . ARG A 1 179 ? -1.090 -12.701 7.141 1.00 93.88 179 ARG A O 1
ATOM 1483 N N . VAL A 1 180 ? -1.693 -14.787 6.522 1.00 94.25 180 VAL A N 1
ATOM 1484 C CA . VAL A 1 180 ? -3.046 -14.418 6.090 1.00 94.25 180 VAL A CA 1
ATOM 1485 C C . VAL A 1 180 ? -3.854 -14.037 7.314 1.00 94.25 180 VAL A C 1
ATOM 1487 O O . VAL A 1 180 ? -3.778 -14.712 8.339 1.00 94.25 180 VAL A O 1
ATOM 1490 N N . PHE A 1 181 ? -4.569 -12.925 7.207 1.00 93.31 181 PHE A N 1
ATOM 1491 C CA . PHE A 1 181 ? -5.565 -12.558 8.193 1.00 93.31 181 PHE A CA 1
ATOM 1492 C C . PHE A 1 181 ? -6.883 -13.238 7.824 1.00 93.31 181 PHE A C 1
ATOM 1494 O O . PHE A 1 181 ? -7.419 -12.979 6.747 1.00 93.31 181 PHE A O 1
ATOM 1501 N N . SER A 1 182 ? -7.365 -14.116 8.699 1.00 84.75 182 SER A N 1
ATOM 1502 C CA . SER A 1 182 ? -8.708 -14.688 8.606 1.00 84.75 182 SER A CA 1
ATOM 1503 C C . SER A 1 182 ? -9.661 -13.767 9.361 1.00 84.75 182 SER A C 1
ATOM 1505 O O . SER A 1 182 ? -9.413 -13.471 10.532 1.00 84.75 182 SER A O 1
ATOM 1507 N N . PHE A 1 183 ? -10.664 -13.257 8.647 1.00 69.06 183 PHE A N 1
ATOM 1508 C CA . PHE A 1 183 ? -11.686 -12.351 9.165 1.00 69.06 183 PHE A CA 1
ATOM 1509 C C . PHE A 1 183 ? -12.797 -13.128 9.866 1.00 69.06 183 PHE A C 1
ATOM 1511 O O . PHE A 1 183 ? -13.187 -14.180 9.312 1.00 69.06 183 PHE A O 1
#

Sequence (183 aa):
MKNYFKKKEFLKWPARPSRRQVFLLNYFWNNLNIIRAELKAPIIITSFNRSIQKYRSMKARGLYPSPTSDHFWGQAVPCQLDKHKKIYGPYFTESAGAADIVTPTISVFYAFRLIVKMAVTGVVNLGQVIYEKRRHPTPAEWIHLSNPRDHIFNKTYLEKTGGLKRKFLTSKNGGKTYRVFSF